Protein AF-A0A258EX14-F1 (afdb_monomer_lite)

Radius of gyration: 26.53 Å; chains: 1; bounding box: 61×54×78 Å

pLDDT: mean 76.23, std 18.43, range [35.84, 97.31]

Secondary structure (DSSP, 8-state):
--HHHHHHHHHHHHHHHHH-THHHHHHHHHHHHHHHHHHHHHHHHHHHHTHHHHHH-TTSEEEE-TT-SEEEEEEE-TT-HHHHHHHHHHHHHHHHHS-EEEEEEE---S-HHHHHHHHHHHHHHHHH-HHHHHHHHHHHH--SS---TT-------GGGGTSPPPTTTTTS---BTTB--TTHHHHHHHHHHHHH------PPPPHHHHHHHHHHHHHHTT----HHHHHHHHHHHHHHT--SHHHHHHHHHHHHHS-TTT----

Structure (mmCIF, N/CA/C/O backbone):
data_AF-A0A258EX14-F1
#
_entry.id   AF-A0A258EX14-F1
#
loop_
_atom_site.group_PDB
_atom_site.i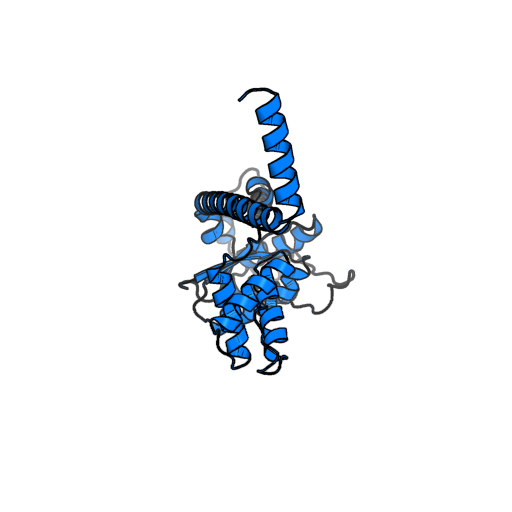d
_atom_site.type_symbol
_atom_site.label_atom_id
_atom_site.label_alt_id
_atom_site.label_comp_id
_atom_site.label_asym_id
_atom_site.label_entity_id
_atom_site.label_seq_id
_atom_site.pdbx_PDB_ins_code
_atom_site.Cartn_x
_atom_site.Cartn_y
_atom_site.Cartn_z
_atom_site.occupancy
_atom_site.B_iso_or_equiv
_atom_site.auth_seq_id
_atom_site.auth_comp_id
_atom_site.auth_asym_id
_atom_site.auth_atom_id
_atom_site.pdbx_PDB_model_num
ATOM 1 N N . MET A 1 1 ? -21.511 32.524 33.935 1.00 72.25 1 MET A N 1
ATOM 2 C CA . MET A 1 1 ? -21.008 31.484 34.844 1.00 72.25 1 MET A CA 1
ATOM 3 C C . MET A 1 1 ? -20.221 32.131 35.952 1.00 72.25 1 MET A C 1
ATOM 5 O O . MET A 1 1 ? -19.218 32.787 35.674 1.00 72.25 1 MET A O 1
ATOM 9 N N . THR A 1 2 ? -20.690 31.967 37.178 1.00 94.56 2 THR A N 1
ATOM 10 C CA . THR A 1 2 ? -19.926 32.293 38.381 1.00 94.56 2 THR A CA 1
ATOM 11 C C . THR A 1 2 ? -18.780 31.283 38.572 1.00 94.56 2 THR A C 1
ATOM 13 O O . THR A 1 2 ? -18.764 30.224 37.930 1.00 94.56 2 THR A O 1
ATOM 16 N N . PRO A 1 3 ? -17.787 31.585 39.427 1.00 91.19 3 PRO A N 1
ATOM 17 C CA . PRO A 1 3 ? -16.729 30.636 39.767 1.00 91.19 3 PRO A CA 1
ATOM 18 C C . PRO A 1 3 ? -17.262 29.315 40.344 1.00 91.19 3 PRO A C 1
ATOM 20 O O . PRO A 1 3 ? -16.745 28.256 39.990 1.00 91.19 3 PRO A O 1
ATOM 23 N N . GLU A 1 4 ? -18.320 29.357 41.164 1.00 91.25 4 GLU A N 1
ATOM 24 C CA . GLU A 1 4 ? -18.938 28.148 41.726 1.00 91.25 4 GLU A CA 1
ATOM 25 C C . GLU A 1 4 ? -19.626 27.297 40.654 1.00 91.25 4 GLU A C 1
ATOM 27 O O . GLU A 1 4 ? -19.428 26.083 40.615 1.00 91.25 4 GLU A O 1
ATOM 32 N N . GLU A 1 5 ? -20.356 27.921 39.725 1.00 91.25 5 GLU A N 1
ATOM 33 C CA . GLU A 1 5 ? -20.974 27.216 38.594 1.00 91.25 5 GLU A CA 1
ATOM 34 C C . GLU A 1 5 ? -19.918 26.549 37.698 1.00 91.25 5 GLU A C 1
ATOM 36 O O . GLU A 1 5 ? -20.127 25.449 37.186 1.00 91.25 5 GLU A O 1
ATOM 41 N N . ARG A 1 6 ? -18.747 27.181 37.529 1.00 92.75 6 ARG A N 1
ATOM 42 C CA . ARG A 1 6 ? -17.622 26.603 36.777 1.00 92.75 6 ARG A CA 1
ATOM 43 C C . ARG A 1 6 ? -17.000 25.403 37.470 1.00 92.75 6 ARG A C 1
ATOM 45 O O . ARG A 1 6 ? -16.705 24.422 36.789 1.00 92.75 6 ARG A O 1
ATOM 52 N N . ALA A 1 7 ? -16.824 25.465 38.785 1.00 93.50 7 ALA A N 1
ATOM 53 C CA . ALA A 1 7 ? -16.299 24.346 39.557 1.00 93.50 7 ALA A CA 1
ATOM 54 C C . ALA A 1 7 ? -17.259 23.144 39.538 1.00 93.50 7 ALA A C 1
ATOM 56 O O . ALA A 1 7 ? -16.819 22.019 39.304 1.00 93.50 7 ALA A O 1
ATOM 57 N N . ALA A 1 8 ? -18.564 23.387 39.704 1.00 93.25 8 ALA A N 1
ATOM 58 C CA . ALA A 1 8 ? -19.587 22.345 39.644 1.00 93.25 8 ALA A CA 1
ATOM 59 C C . ALA A 1 8 ? -19.626 21.659 38.267 1.00 93.25 8 ALA A C 1
ATOM 61 O O . ALA A 1 8 ? -19.594 20.435 38.186 1.00 93.25 8 ALA A O 1
ATOM 62 N N . PHE A 1 9 ? -19.593 22.439 37.182 1.00 94.25 9 PHE A N 1
ATOM 63 C CA . PHE A 1 9 ? -19.561 21.893 35.824 1.00 94.25 9 PHE A CA 1
ATOM 64 C C . PHE A 1 9 ? -18.304 21.049 35.547 1.00 94.25 9 PHE A C 1
ATOM 66 O O . PHE A 1 9 ? -18.400 19.965 34.980 1.00 94.25 9 PHE A O 1
ATOM 73 N N . GLN A 1 10 ? -17.119 21.509 35.966 1.00 93.31 10 GLN A N 1
ATOM 74 C CA . GLN A 1 10 ? -15.875 20.747 35.792 1.00 93.31 10 GLN A CA 1
ATOM 75 C C . GLN A 1 10 ? -15.881 19.426 36.571 1.00 93.31 10 GLN A C 1
ATOM 77 O O . GLN A 1 10 ? -15.375 18.422 36.068 1.00 93.31 10 GLN A O 1
ATOM 82 N N . ALA A 1 11 ? -16.443 19.424 37.784 1.00 93.94 11 ALA A N 1
ATOM 83 C CA . ALA A 1 11 ? -16.585 18.217 38.590 1.00 93.94 11 ALA A CA 1
ATOM 84 C C . ALA A 1 11 ? -17.517 17.198 37.917 1.00 93.94 11 ALA A C 1
ATOM 86 O O . ALA A 1 11 ? -17.153 16.027 37.827 1.00 93.94 11 ALA A O 1
ATOM 87 N N . GLU A 1 12 ? -18.648 17.657 37.376 1.00 95.88 12 GLU A N 1
ATOM 88 C CA . GLU A 1 12 ? -19.615 16.809 36.672 1.00 95.88 12 GLU A CA 1
ATOM 89 C C . GLU A 1 12 ? -19.021 16.198 35.396 1.00 95.88 12 GLU A C 1
ATOM 91 O O . GLU A 1 12 ? -19.088 14.990 35.191 1.00 95.88 12 GLU A O 1
ATOM 96 N N . VAL A 1 13 ? -18.349 17.005 34.566 1.00 94.19 13 VAL A N 1
ATOM 97 C CA . VAL A 1 13 ? -17.678 16.511 33.350 1.00 94.19 13 VAL A CA 1
ATOM 98 C C . VAL A 1 13 ? -16.615 15.469 33.696 1.00 94.19 13 VAL A C 1
ATOM 100 O O . VAL A 1 13 ? -16.505 14.447 33.021 1.00 94.19 13 VAL A O 1
ATOM 103 N N . LYS A 1 14 ? -15.835 15.699 34.759 1.00 92.62 14 LYS A N 1
ATOM 104 C CA . LYS A 1 14 ? -14.833 14.730 35.210 1.00 92.62 14 LYS A CA 1
ATOM 105 C C . LYS A 1 14 ? -15.481 13.424 35.671 1.00 92.62 14 LYS A C 1
ATOM 107 O O . LYS A 1 14 ? -14.961 12.365 35.331 1.00 92.62 14 LYS A O 1
ATOM 112 N N . ALA A 1 15 ? -16.568 13.493 36.439 1.00 94.44 15 ALA A N 1
ATOM 113 C CA . ALA A 1 15 ? -17.303 12.311 36.880 1.00 94.44 15 ALA A CA 1
ATOM 114 C C . ALA A 1 15 ? -17.837 11.523 35.676 1.00 94.44 15 ALA A C 1
ATOM 116 O O . ALA A 1 15 ? -17.539 10.339 35.545 1.00 94.44 15 ALA A O 1
ATOM 117 N N . TYR A 1 16 ? -18.482 12.210 34.732 1.00 94.56 16 TYR A N 1
ATOM 118 C CA . TYR A 1 16 ? -19.011 11.607 33.513 1.00 94.56 16 TYR A CA 1
ATOM 119 C C . TYR A 1 16 ? -17.936 10.888 32.685 1.00 94.56 16 TYR A C 1
ATOM 121 O O . TYR A 1 16 ? -18.139 9.749 32.280 1.00 94.56 16 TYR A O 1
ATOM 129 N N . LEU A 1 17 ? -16.769 11.506 32.464 1.00 90.06 17 LEU A N 1
ATOM 130 C CA . LEU A 1 17 ? -15.679 10.879 31.700 1.00 90.06 17 LEU A CA 1
ATOM 131 C C . LEU A 1 17 ? -15.063 9.662 32.408 1.00 90.06 17 LEU A C 1
ATOM 133 O O . LEU A 1 17 ? -14.563 8.762 31.738 1.00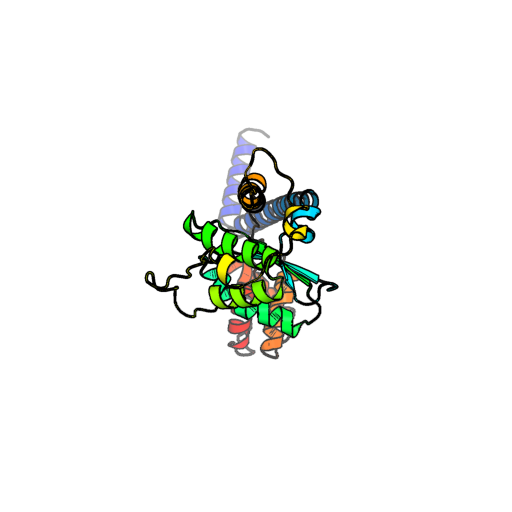 90.06 17 LEU A O 1
ATOM 137 N N . LEU A 1 18 ? -15.066 9.633 33.745 1.00 89.19 18 LEU A N 1
ATOM 138 C CA . LEU A 1 18 ? -14.592 8.478 34.516 1.00 89.19 18 LEU A CA 1
ATOM 139 C C . LEU A 1 18 ? -15.611 7.333 34.528 1.00 89.19 18 LEU A C 1
ATOM 141 O O . LEU A 1 18 ? -15.209 6.173 34.548 1.00 89.19 18 LEU A O 1
ATOM 145 N N . GLU A 1 19 ? -16.904 7.656 34.514 1.00 93.56 19 GLU A N 1
ATOM 146 C CA . GLU A 1 19 ? -17.992 6.679 34.412 1.00 93.56 19 GLU A CA 1
ATOM 147 C C . GLU A 1 19 ? -18.161 6.132 32.985 1.00 93.56 19 GLU A C 1
ATOM 149 O O . GLU A 1 19 ? -18.606 4.999 32.835 1.00 93.56 19 GLU A O 1
ATOM 154 N N . ASN A 1 20 ? -17.766 6.904 31.963 1.00 87.88 20 ASN A N 1
ATOM 155 C CA . ASN A 1 20 ? -17.932 6.579 30.539 1.00 87.88 20 ASN A CA 1
ATOM 156 C C . ASN A 1 20 ? -16.598 6.748 29.768 1.00 87.88 20 ASN A C 1
ATOM 158 O O . ASN A 1 20 ? -16.478 7.630 28.906 1.00 87.88 20 ASN A O 1
ATOM 162 N N . PRO A 1 21 ? -15.549 5.957 30.075 1.00 81.00 21 PRO A N 1
ATOM 163 C CA . PRO A 1 21 ? -14.231 6.086 29.443 1.00 81.00 21 PRO A CA 1
ATOM 164 C C . PRO A 1 21 ? -14.239 5.847 27.921 1.00 81.00 21 PRO A C 1
ATOM 166 O O . PRO A 1 21 ? -13.353 6.332 27.215 1.00 81.00 21 PRO A O 1
ATOM 169 N N . GLU A 1 22 ? -15.240 5.144 27.393 1.00 78.06 22 GLU A N 1
ATOM 170 C CA . GLU A 1 22 ? -15.475 4.929 25.963 1.00 78.06 22 GLU A CA 1
ATOM 171 C C . GLU A 1 22 ? -15.634 6.235 25.175 1.00 78.06 22 GLU A C 1
ATOM 173 O O . GLU A 1 22 ? -15.198 6.303 24.027 1.00 78.06 22 GLU A O 1
ATOM 178 N N . VAL A 1 23 ? -16.144 7.299 25.804 1.00 81.06 23 VAL A N 1
ATOM 179 C CA . VAL A 1 23 ? -16.294 8.620 25.175 1.00 81.06 23 VAL A CA 1
ATOM 180 C C . VAL A 1 23 ? -14.933 9.193 24.774 1.00 81.06 23 VAL A C 1
ATOM 182 O O . VAL A 1 23 ? -14.811 9.841 23.736 1.00 81.06 23 VAL A O 1
ATOM 185 N N . LEU A 1 24 ? -13.883 8.935 25.562 1.00 78.00 24 LEU A N 1
ATOM 186 C CA . LEU A 1 24 ? -12.526 9.375 25.225 1.00 78.00 24 LEU A CA 1
ATOM 187 C C . LEU A 1 24 ? -11.965 8.591 24.039 1.00 78.00 24 LEU A C 1
ATOM 189 O O . LEU A 1 24 ? -11.320 9.180 23.175 1.00 78.00 24 LEU A O 1
ATOM 193 N N . VAL A 1 25 ? -12.235 7.286 23.976 1.00 73.31 25 VAL A N 1
ATOM 194 C CA . VAL A 1 25 ? -11.819 6.433 22.854 1.00 73.31 25 VAL A CA 1
ATOM 195 C C . VAL A 1 25 ? -12.518 6.867 21.565 1.00 73.31 25 VAL A C 1
ATOM 197 O O . VAL A 1 25 ? -11.864 7.009 20.534 1.00 73.31 25 VAL A O 1
ATOM 200 N N . GLU A 1 26 ? -13.821 7.142 21.627 1.00 72.38 26 GLU A N 1
ATOM 201 C CA . GLU A 1 26 ? -14.597 7.651 20.494 1.00 72.38 26 GLU A CA 1
ATOM 202 C C . GLU A 1 26 ? -14.089 9.026 20.039 1.00 72.38 26 GLU A C 1
ATOM 204 O O . GLU A 1 26 ? -13.820 9.229 18.855 1.00 72.38 26 GLU A O 1
ATOM 209 N N . ALA A 1 27 ? -13.871 9.955 20.975 1.00 77.00 27 ALA A N 1
ATOM 210 C CA . ALA A 1 27 ? -13.350 11.284 20.668 1.00 77.00 27 ALA A CA 1
ATOM 211 C C . ALA A 1 27 ? -11.950 11.234 20.032 1.00 77.00 27 ALA A C 1
ATOM 213 O O . ALA A 1 27 ? -11.686 11.967 19.076 1.00 77.00 27 ALA A O 1
ATOM 214 N N . MET A 1 28 ? -11.065 10.359 20.526 1.00 74.62 28 MET A N 1
ATOM 215 C CA . MET A 1 28 ? -9.753 10.113 19.919 1.00 74.62 28 MET A CA 1
ATOM 216 C C . MET A 1 28 ? -9.887 9.527 18.513 1.00 74.62 28 MET A C 1
ATOM 218 O O . MET A 1 28 ? -9.202 9.993 17.608 1.00 74.62 28 MET A O 1
ATOM 222 N N . GLY A 1 29 ? -10.799 8.572 18.309 1.00 74.00 29 GLY A N 1
ATOM 223 C CA . GLY A 1 29 ? -11.089 8.009 16.990 1.00 74.00 29 GLY A CA 1
ATOM 224 C C . GLY A 1 29 ? -11.538 9.076 15.989 1.00 74.00 29 GLY A C 1
ATOM 225 O O . GLY A 1 29 ? -10.984 9.159 14.897 1.00 74.00 29 GLY A O 1
ATOM 226 N N . ILE A 1 30 ? -12.463 9.954 16.388 1.00 77.69 30 ILE A N 1
ATOM 227 C CA . ILE A 1 30 ? -12.942 11.067 15.551 1.00 77.69 30 ILE A CA 1
ATOM 228 C C . ILE A 1 30 ? -11.809 12.047 15.222 1.00 77.69 30 ILE A C 1
ATOM 230 O O . ILE A 1 30 ? -11.708 12.516 14.087 1.00 77.69 30 ILE A O 1
ATOM 234 N N . LEU A 1 31 ? -10.970 12.398 16.203 1.00 77.94 31 LEU A N 1
ATOM 235 C CA . LEU A 1 31 ? -9.832 13.292 15.973 1.00 77.94 31 LEU A CA 1
ATOM 236 C C . LEU A 1 31 ? -8.850 12.675 14.974 1.00 77.94 31 LEU A C 1
ATOM 238 O O . LEU A 1 31 ? -8.461 13.330 14.011 1.00 77.94 31 LEU A O 1
ATOM 242 N N . GLN A 1 32 ? -8.518 11.404 15.171 1.00 76.12 32 GLN A N 1
ATOM 243 C CA . GLN A 1 32 ? -7.570 10.677 14.343 1.00 76.12 32 GLN A CA 1
ATOM 244 C C . GLN A 1 32 ? -8.086 10.496 12.903 1.00 76.12 32 GLN A C 1
ATOM 246 O O . GLN A 1 32 ? -7.334 10.690 11.952 1.00 76.12 32 GLN A O 1
ATOM 251 N N . GLU A 1 33 ? -9.384 10.228 12.711 1.00 79.12 33 GLU A N 1
ATOM 252 C CA . GLU A 1 33 ? -10.018 10.207 11.382 1.00 79.12 33 GLU A CA 1
ATOM 253 C C . GLU A 1 33 ? -9.904 11.559 10.660 1.00 79.12 33 GLU A C 1
ATOM 255 O O . GLU A 1 33 ? -9.600 11.603 9.467 1.00 79.12 33 GLU A O 1
ATOM 260 N N . ARG A 1 34 ? -10.100 12.676 11.374 1.00 82.00 34 ARG A N 1
ATOM 261 C CA . ARG A 1 34 ? -9.943 14.024 10.799 1.00 82.00 34 ARG A CA 1
ATOM 262 C C . ARG A 1 34 ? -8.498 14.323 10.420 1.00 82.00 34 ARG A C 1
ATOM 264 O O . ARG A 1 34 ? -8.261 14.914 9.368 1.00 82.00 34 ARG A O 1
ATOM 271 N N . GLU A 1 35 ? -7.548 13.933 11.265 1.00 82.44 35 GLU A N 1
ATOM 272 C CA . GLU A 1 35 ? -6.118 14.093 10.994 1.00 82.44 35 GLU A CA 1
ATOM 273 C C . GLU A 1 35 ? -5.705 13.305 9.749 1.00 82.44 35 GLU A C 1
ATOM 275 O O . GLU A 1 35 ? -5.069 13.875 8.860 1.00 82.44 35 GLU A O 1
ATOM 280 N N . TYR A 1 36 ? -6.156 12.053 9.621 1.00 80.62 36 TYR A N 1
ATOM 281 C CA . TYR A 1 36 ? -5.900 11.234 8.436 1.00 80.62 36 TYR A CA 1
ATOM 282 C C . TYR A 1 36 ? -6.554 11.782 7.175 1.00 80.62 36 TYR A C 1
ATOM 284 O O . TYR A 1 36 ? -5.907 11.813 6.135 1.00 80.62 36 TYR A O 1
ATOM 292 N N . ALA A 1 37 ? -7.795 12.268 7.247 1.00 81.12 37 ALA A N 1
ATOM 293 C CA . ALA A 1 37 ? -8.441 12.894 6.095 1.00 81.12 37 ALA A CA 1
ATOM 294 C C . ALA A 1 37 ? -7.669 14.137 5.615 1.00 81.12 37 ALA A C 1
ATOM 296 O O . ALA A 1 37 ? -7.505 14.347 4.413 1.00 81.12 37 ALA A O 1
ATOM 297 N N . ALA A 1 38 ? -7.158 14.946 6.549 1.00 82.19 38 ALA A N 1
ATOM 298 C CA . ALA A 1 38 ? -6.340 16.109 6.224 1.00 82.19 38 ALA A CA 1
ATOM 299 C C . ALA A 1 38 ? -4.967 15.723 5.652 1.00 82.19 38 ALA A C 1
ATOM 301 O O . ALA A 1 38 ? -4.436 16.439 4.808 1.00 82.19 38 ALA A O 1
ATOM 302 N N . GLU A 1 39 ? -4.374 14.627 6.118 1.00 80.19 39 GLU A N 1
ATOM 303 C CA . GLU A 1 39 ? -3.112 14.105 5.591 1.00 80.19 39 GLU A CA 1
ATOM 304 C C . GLU A 1 39 ? -3.287 13.512 4.191 1.00 80.19 39 GLU A C 1
ATOM 306 O O . GLU A 1 39 ? -2.564 13.916 3.289 1.00 80.19 39 GLU A O 1
ATOM 311 N N . LEU A 1 40 ? -4.321 12.695 3.969 1.00 81.69 40 LEU A N 1
ATOM 312 C CA . LEU A 1 40 ? -4.667 12.149 2.653 1.00 81.69 40 LEU A CA 1
ATOM 313 C C . LEU A 1 40 ? -4.885 13.259 1.614 1.00 81.69 40 LEU A C 1
ATOM 315 O O . LEU A 1 40 ? -4.469 13.128 0.463 1.00 81.69 40 LEU A O 1
ATOM 319 N N . ALA A 1 41 ? -5.522 14.364 2.013 1.00 82.31 41 ALA A N 1
ATOM 320 C CA . ALA A 1 41 ? -5.697 15.525 1.146 1.00 82.31 41 ALA A CA 1
ATOM 321 C C . ALA A 1 41 ? -4.349 16.148 0.741 1.00 82.31 41 ALA A C 1
ATOM 323 O O . ALA A 1 41 ? -4.150 16.439 -0.438 1.00 82.31 41 ALA A O 1
ATOM 324 N N . ARG A 1 42 ? -3.404 16.287 1.683 1.00 82.00 42 ARG A N 1
ATOM 325 C CA . ARG A 1 42 ? -2.049 16.786 1.391 1.00 82.00 42 ARG A CA 1
ATOM 326 C C . ARG A 1 42 ? -1.282 15.844 0.468 1.00 82.00 42 ARG A C 1
ATOM 328 O O . ARG A 1 42 ? -0.685 16.305 -0.499 1.00 82.00 42 ARG A O 1
ATOM 335 N N . ASP A 1 43 ? -1.329 14.541 0.725 1.00 79.38 43 ASP A N 1
ATOM 336 C CA . ASP A 1 43 ? -0.656 13.545 -0.114 1.00 79.38 43 ASP A CA 1
ATOM 337 C C . ASP A 1 43 ? -1.212 13.566 -1.544 1.00 79.38 43 ASP A C 1
ATOM 339 O O . ASP A 1 43 ? -0.451 13.550 -2.513 1.00 79.38 43 ASP A O 1
ATOM 343 N N . SER A 1 44 ? -2.534 13.693 -1.694 1.00 82.31 44 SER A N 1
ATOM 344 C CA . SER A 1 44 ? -3.195 13.840 -2.996 1.00 82.31 44 SER A CA 1
ATOM 345 C C . SER A 1 44 ? -2.750 15.104 -3.744 1.00 82.31 44 SER A C 1
ATOM 347 O O . SER A 1 44 ? -2.490 15.054 -4.952 1.00 82.31 44 SER A O 1
ATOM 349 N N . GLU A 1 45 ? -2.600 16.232 -3.044 1.00 84.44 45 GLU A N 1
ATOM 350 C CA . GLU A 1 45 ? -2.069 17.473 -3.622 1.00 84.44 45 GLU A CA 1
ATOM 351 C C . GLU A 1 45 ? -0.629 17.294 -4.121 1.00 84.44 45 GLU A C 1
ATOM 353 O O . GLU A 1 45 ? -0.315 17.707 -5.240 1.00 84.44 45 GLU A O 1
ATOM 358 N N . ILE A 1 46 ? 0.229 16.623 -3.343 1.00 80.25 46 ILE A N 1
ATOM 359 C CA . ILE A 1 46 ? 1.623 16.349 -3.722 1.00 80.25 46 ILE A CA 1
ATOM 360 C C . ILE A 1 46 ? 1.681 15.426 -4.945 1.00 80.25 46 ILE A C 1
ATOM 362 O O . ILE A 1 46 ? 2.360 15.743 -5.925 1.00 80.25 46 ILE A O 1
ATOM 366 N N . ILE A 1 47 ? 0.922 14.324 -4.938 1.00 82.69 47 ILE A N 1
ATOM 367 C CA . ILE A 1 47 ? 0.844 13.391 -6.071 1.00 82.69 47 ILE A CA 1
ATOM 368 C C . ILE A 1 47 ? 0.362 14.117 -7.328 1.00 82.69 47 ILE A C 1
ATOM 370 O O . ILE A 1 47 ? 0.911 13.915 -8.410 1.00 82.69 47 ILE A O 1
ATOM 374 N N . THR A 1 48 ? -0.635 14.994 -7.197 1.00 84.88 48 THR A N 1
ATOM 375 C CA . THR A 1 48 ? -1.155 15.781 -8.320 1.00 84.88 48 THR A CA 1
ATOM 376 C C . THR A 1 48 ? -0.091 16.733 -8.862 1.00 84.88 48 THR A C 1
ATOM 378 O O . THR A 1 48 ? 0.155 16.762 -10.073 1.00 84.88 48 THR A O 1
ATOM 381 N N . ALA A 1 49 ? 0.587 17.468 -7.975 1.00 83.56 49 ALA A N 1
ATOM 382 C CA . ALA A 1 49 ? 1.645 18.408 -8.334 1.00 83.56 49 ALA A CA 1
ATOM 383 C C . ALA A 1 49 ? 2.837 17.725 -9.025 1.00 83.56 49 ALA A C 1
ATOM 385 O O . ALA A 1 49 ? 3.480 18.331 -9.881 1.00 83.56 49 ALA A O 1
ATOM 386 N N . GLN A 1 50 ? 3.108 16.463 -8.691 1.00 82.75 50 GLN A N 1
ATOM 387 C CA . GLN A 1 50 ? 4.246 15.693 -9.200 1.00 82.75 50 GLN A CA 1
ATOM 388 C C . GLN A 1 50 ? 3.836 14.565 -10.153 1.00 82.75 50 GLN A C 1
ATOM 390 O O . GLN A 1 50 ? 4.630 13.679 -10.462 1.00 82.75 50 GLN A O 1
ATOM 395 N N . SER A 1 51 ? 2.603 14.609 -10.653 1.00 86.56 51 SER A N 1
ATOM 396 C CA . SER A 1 51 ? 2.004 13.568 -11.491 1.00 86.56 51 SER A CA 1
ATOM 397 C C . SER A 1 51 ? 2.837 13.220 -12.726 1.00 86.56 51 SER A C 1
ATOM 399 O O . SER A 1 51 ? 2.996 12.045 -13.047 1.00 86.56 51 SER A O 1
ATOM 401 N N . SER A 1 52 ? 3.409 14.219 -13.400 1.00 84.62 52 SER A N 1
ATOM 402 C CA . SER A 1 52 ? 4.285 14.010 -14.561 1.00 84.62 52 SER A CA 1
ATOM 403 C C . SER A 1 52 ? 5.500 13.164 -14.203 1.00 84.62 52 SER A C 1
ATOM 405 O O . SER A 1 52 ? 5.801 12.190 -14.891 1.00 84.62 52 SER A O 1
ATOM 407 N N . GLU A 1 53 ? 6.137 13.479 -13.081 1.00 83.25 53 GLU A N 1
ATOM 408 C CA . GLU A 1 53 ? 7.264 12.711 -12.597 1.00 83.25 53 GLU A CA 1
ATOM 409 C C . GLU A 1 53 ? 6.809 11.312 -12.204 1.00 83.25 53 GLU A C 1
ATOM 411 O O . GLU A 1 53 ? 7.355 10.346 -12.711 1.00 83.25 53 GLU A O 1
ATOM 416 N N . ILE A 1 54 ? 5.761 11.167 -11.389 1.00 84.81 54 ILE A N 1
ATOM 417 C CA . ILE A 1 54 ? 5.294 9.875 -10.861 1.00 84.81 54 ILE A CA 1
ATOM 418 C C . ILE A 1 54 ? 4.819 8.927 -11.976 1.00 84.81 54 ILE A C 1
ATOM 420 O O . ILE A 1 54 ? 5.154 7.743 -11.939 1.00 84.81 54 ILE A O 1
ATOM 424 N N . PHE A 1 55 ? 4.083 9.420 -12.974 1.00 88.81 55 PHE A N 1
ATOM 425 C CA . PHE A 1 55 ? 3.372 8.567 -13.936 1.00 88.81 55 PHE A CA 1
ATOM 426 C C . PHE A 1 55 ? 3.968 8.537 -15.351 1.00 88.81 55 PHE A C 1
ATOM 428 O O . PHE A 1 55 ? 3.649 7.614 -16.114 1.00 88.81 55 PHE A O 1
ATOM 435 N N . ALA A 1 56 ? 4.799 9.521 -15.710 1.00 85.69 56 ALA A N 1
ATOM 436 C CA . ALA A 1 56 ? 5.249 9.745 -17.086 1.00 85.69 56 ALA A CA 1
ATOM 437 C C . ALA A 1 56 ? 6.761 9.995 -17.233 1.00 85.69 56 ALA A C 1
ATOM 439 O O . ALA A 1 56 ? 7.207 10.381 -18.315 1.00 85.69 56 ALA A O 1
ATOM 440 N N . SER A 1 57 ? 7.562 9.763 -16.189 1.00 83.44 57 SER A N 1
ATOM 441 C CA . SER A 1 57 ? 9.013 9.931 -16.290 1.00 83.44 57 SER A CA 1
ATOM 442 C C . SER A 1 57 ? 9.614 8.925 -17.291 1.00 83.44 57 SER A C 1
ATOM 444 O O . SER A 1 57 ? 9.381 7.716 -17.188 1.00 83.44 57 SER A O 1
ATOM 446 N N . PRO A 1 58 ? 10.398 9.392 -18.284 1.00 77.38 58 PRO A N 1
ATOM 447 C CA . PRO A 1 58 ? 10.922 8.550 -19.364 1.00 77.38 58 PRO A CA 1
ATOM 448 C C . PRO A 1 58 ? 11.947 7.523 -18.868 1.00 77.38 58 PRO A C 1
ATOM 450 O O . PRO A 1 58 ? 12.243 6.540 -19.553 1.00 77.38 58 PRO A O 1
ATOM 453 N N . ASN A 1 59 ? 12.490 7.743 -17.671 1.00 74.31 59 ASN A N 1
ATOM 454 C CA . ASN A 1 59 ? 13.546 6.944 -17.067 1.00 74.31 59 ASN A CA 1
ATOM 455 C C . ASN A 1 59 ? 13.022 5.758 -16.251 1.00 74.31 59 ASN A C 1
ATOM 457 O O . ASN A 1 59 ? 13.840 5.012 -15.705 1.00 74.31 59 ASN A O 1
ATOM 461 N N . ASP A 1 60 ? 11.708 5.569 -16.167 1.00 85.94 60 ASP A N 1
ATOM 462 C CA . ASP A 1 60 ? 11.114 4.462 -15.428 1.00 85.94 60 ASP A CA 1
ATOM 463 C C . ASP A 1 60 ? 10.650 3.342 -16.330 1.00 85.94 60 ASP A C 1
ATOM 465 O O . ASP A 1 60 ? 10.222 3.541 -17.467 1.00 85.94 60 ASP A O 1
ATOM 469 N N . TRP A 1 61 ? 10.760 2.136 -15.795 1.00 90.50 61 TRP A N 1
ATOM 470 C CA . TRP A 1 61 ? 10.290 0.956 -16.480 1.00 90.50 61 TRP A CA 1
ATOM 471 C C . TRP A 1 61 ? 8.775 0.833 -16.321 1.00 90.50 61 TRP A C 1
ATOM 473 O O . TRP A 1 61 ? 8.242 0.977 -15.217 1.00 90.50 61 TRP A O 1
ATOM 483 N N . VAL A 1 62 ? 8.097 0.543 -17.431 1.00 92.31 62 VAL A N 1
ATOM 484 C CA . VAL A 1 62 ? 6.654 0.304 -17.476 1.00 92.31 62 VAL A CA 1
ATOM 485 C C . VAL A 1 62 ? 6.414 -1.125 -17.953 1.00 92.31 62 VAL A C 1
ATOM 487 O O . VAL A 1 62 ? 6.943 -1.545 -18.979 1.00 92.31 62 VAL A O 1
ATOM 490 N N . GLY A 1 63 ? 5.602 -1.873 -17.212 1.00 90.06 63 GLY A N 1
ATOM 491 C CA . GLY A 1 63 ? 5.198 -3.236 -17.533 1.00 90.06 63 GLY A CA 1
ATOM 492 C C . GLY A 1 63 ? 3.721 -3.494 -17.249 1.00 90.06 63 GLY A C 1
ATOM 493 O O . GLY A 1 63 ? 2.932 -2.570 -17.059 1.00 90.06 63 GLY A O 1
ATOM 494 N N . GLY A 1 64 ? 3.339 -4.774 -17.225 1.00 90.31 64 GLY A N 1
ATOM 495 C CA . GLY A 1 64 ? 1.926 -5.164 -17.189 1.00 90.31 64 GLY A CA 1
ATOM 496 C C . GLY A 1 64 ? 1.245 -4.847 -18.522 1.00 90.31 64 GLY A C 1
ATOM 497 O O . GLY A 1 64 ? 1.808 -5.148 -19.574 1.00 90.31 64 GLY A O 1
ATOM 498 N N . ASN A 1 65 ? 0.062 -4.236 -18.473 1.00 93.38 65 ASN A N 1
ATOM 499 C CA . ASN A 1 65 ? -0.594 -3.623 -19.623 1.00 93.38 65 ASN A CA 1
ATOM 500 C C . ASN A 1 65 ? -0.270 -2.114 -19.652 1.00 93.38 65 ASN A C 1
ATOM 502 O O . ASN A 1 65 ? -0.802 -1.384 -18.820 1.00 93.38 65 ASN A O 1
ATOM 506 N N . PRO A 1 66 ? 0.554 -1.605 -20.589 1.00 92.00 66 PRO A N 1
ATOM 507 C CA . PRO A 1 66 ? 0.863 -0.173 -20.677 1.00 92.00 66 PRO A CA 1
ATOM 508 C C . PRO A 1 66 ? -0.363 0.734 -20.855 1.00 92.00 66 PRO A C 1
ATOM 510 O O . PRO A 1 66 ? -0.294 1.898 -20.474 1.00 92.00 66 PRO A O 1
ATOM 513 N N . GLU A 1 67 ? -1.467 0.188 -21.372 1.00 93.44 67 GLU A N 1
ATOM 514 C CA . GLU A 1 67 ? -2.760 0.859 -21.568 1.00 93.44 67 GLU A CA 1
ATOM 515 C C . GLU A 1 67 ? -3.798 0.435 -20.512 1.00 93.44 67 GLU A C 1
ATOM 517 O O . GLU A 1 67 ? -5.005 0.478 -20.747 1.00 93.44 67 GLU A O 1
ATOM 522 N N . GLY A 1 68 ? -3.324 -0.051 -19.365 1.00 91.94 68 GLY A N 1
ATOM 523 C CA . GLY A 1 68 ? -4.163 -0.504 -18.268 1.00 91.94 68 GLY A CA 1
ATOM 524 C C . GLY A 1 68 ? -5.043 0.594 -17.674 1.00 91.94 68 GLY A C 1
ATOM 525 O O . GLY A 1 68 ? -4.653 1.762 -17.625 1.00 91.94 68 GLY A O 1
ATOM 526 N N . ASP A 1 69 ? -6.221 0.217 -17.180 1.00 93.38 69 ASP A N 1
ATOM 527 C CA . ASP A 1 69 ? -7.172 1.141 -16.543 1.00 93.38 69 ASP A CA 1
ATOM 528 C C . ASP A 1 69 ? -6.761 1.531 -15.116 1.00 93.38 69 ASP A C 1
ATOM 530 O O . ASP A 1 69 ? -7.140 2.595 -14.621 1.00 93.38 69 ASP A O 1
ATOM 534 N N . ILE A 1 70 ? -5.938 0.702 -14.475 1.00 91.62 70 ILE A N 1
ATOM 535 C CA . ILE A 1 70 ? -5.347 0.950 -13.163 1.00 91.62 70 ILE A CA 1
ATOM 536 C C . ILE A 1 70 ? -3.835 1.095 -13.317 1.00 91.62 70 ILE A C 1
ATOM 538 O O . ILE A 1 70 ? -3.157 0.189 -13.798 1.00 91.62 70 ILE A O 1
ATOM 542 N N . THR A 1 71 ? -3.286 2.223 -12.853 1.00 92.06 71 THR A N 1
ATOM 543 C CA . THR A 1 71 ? -1.834 2.430 -12.769 1.00 92.06 71 THR A CA 1
ATOM 544 C C . THR A 1 71 ? -1.328 2.126 -11.361 1.00 92.06 71 THR A C 1
ATOM 546 O O . THR A 1 71 ? -1.648 2.839 -10.412 1.00 92.06 71 THR A O 1
ATOM 549 N N . LEU A 1 72 ? -0.498 1.093 -11.234 1.00 90.25 72 LEU A N 1
ATOM 550 C CA . LEU A 1 72 ? 0.228 0.753 -10.015 1.00 90.25 72 LEU A CA 1
ATOM 551 C C . LEU A 1 72 ? 1.657 1.297 -10.106 1.00 90.25 72 LEU A C 1
ATOM 553 O O . LEU A 1 72 ? 2.398 0.920 -11.010 1.00 90.25 72 LEU A O 1
ATOM 557 N N . VAL A 1 73 ? 2.054 2.151 -9.163 1.00 90.44 73 VAL A N 1
ATOM 558 C CA . VAL A 1 73 ? 3.425 2.677 -9.064 1.00 90.44 73 VAL A CA 1
ATOM 559 C C . VAL A 1 73 ? 4.111 2.065 -7.848 1.00 90.44 73 VAL A C 1
ATOM 561 O O . VAL A 1 73 ? 3.648 2.251 -6.724 1.00 90.44 73 VAL A O 1
ATOM 564 N N . GLU A 1 74 ? 5.215 1.348 -8.054 1.00 88.38 74 GLU A N 1
ATOM 565 C CA . GLU A 1 74 ? 6.021 0.774 -6.972 1.00 88.38 74 GLU A CA 1
ATOM 566 C C . GLU A 1 74 ? 7.352 1.513 -6.833 1.00 88.38 74 GLU A C 1
ATOM 568 O O . GLU A 1 74 ? 8.182 1.495 -7.740 1.00 88.38 74 GLU A O 1
ATOM 573 N N . PHE A 1 75 ? 7.580 2.109 -5.661 1.00 87.12 75 PHE A N 1
ATOM 574 C CA . PHE A 1 75 ? 8.890 2.608 -5.246 1.00 87.12 75 PHE A CA 1
ATOM 575 C C . PHE A 1 75 ? 9.684 1.471 -4.618 1.00 87.12 75 PHE A C 1
ATOM 577 O O . PHE A 1 75 ? 9.254 0.865 -3.635 1.00 87.12 75 PHE A O 1
ATOM 584 N N . MET A 1 76 ? 10.848 1.182 -5.187 1.00 84.69 76 MET A N 1
ATOM 585 C CA . MET A 1 76 ? 11.610 -0.008 -4.839 1.00 84.69 76 MET A CA 1
ATOM 586 C C . MET A 1 76 ? 13.044 0.330 -4.426 1.00 84.69 76 MET A C 1
ATOM 588 O O . MET A 1 76 ? 13.695 1.196 -5.005 1.00 84.69 76 MET A O 1
ATOM 592 N N . ASP A 1 77 ? 13.564 -0.437 -3.468 1.00 83.31 77 ASP A N 1
ATOM 593 C CA . ASP A 1 77 ? 14.986 -0.472 -3.122 1.00 83.31 77 ASP A CA 1
ATOM 594 C C . ASP A 1 77 ? 15.465 -1.935 -3.115 1.00 83.31 77 ASP A C 1
ATOM 596 O O . ASP A 1 77 ? 14.885 -2.783 -2.428 1.00 83.31 77 ASP A O 1
ATOM 600 N N . TYR A 1 78 ? 16.543 -2.249 -3.843 1.00 78.62 78 TYR A N 1
ATOM 601 C CA . TYR A 1 78 ? 17.095 -3.608 -3.938 1.00 78.62 78 TYR A CA 1
ATOM 602 C C . TYR A 1 78 ? 17.590 -4.180 -2.612 1.00 78.62 78 TYR A C 1
ATOM 604 O O . TYR A 1 78 ? 17.777 -5.390 -2.490 1.00 78.62 78 TYR A O 1
ATOM 612 N N . ARG A 1 79 ? 17.824 -3.348 -1.597 1.00 78.62 79 ARG A N 1
ATOM 613 C CA . ARG A 1 79 ? 18.187 -3.780 -0.247 1.00 78.62 79 ARG A CA 1
ATOM 614 C C . ARG A 1 79 ? 16.970 -4.020 0.639 1.00 78.62 79 ARG A C 1
ATOM 616 O O . ARG A 1 79 ? 17.095 -4.778 1.608 1.00 78.62 79 ARG A O 1
ATOM 623 N N . CYS A 1 80 ? 15.803 -3.481 0.292 1.00 79.75 80 CYS A N 1
ATOM 624 C CA . CYS A 1 80 ? 14.598 -3.587 1.103 1.00 79.75 80 CYS A CA 1
ATOM 625 C C . CYS A 1 80 ? 14.069 -5.026 1.131 1.00 79.75 80 CYS A C 1
ATOM 627 O O . CYS A 1 80 ? 13.704 -5.619 0.116 1.00 79.75 80 CYS A O 1
ATOM 629 N N . SER A 1 81 ? 14.013 -5.611 2.330 1.00 75.88 81 SER A N 1
ATOM 630 C CA . SER A 1 81 ? 13.487 -6.965 2.524 1.00 75.88 81 SER A CA 1
ATOM 631 C C . SER A 1 81 ? 11.981 -7.054 2.287 1.00 75.88 81 SER A C 1
ATOM 633 O O . SER A 1 81 ? 11.506 -8.113 1.883 1.00 75.88 81 SER A O 1
ATOM 635 N N . TYR A 1 82 ? 11.238 -5.968 2.511 1.00 79.50 82 TYR A N 1
ATOM 636 C CA . TYR A 1 82 ? 9.807 -5.915 2.230 1.00 79.50 82 TYR A CA 1
ATOM 637 C C . TYR A 1 82 ? 9.518 -5.810 0.734 1.00 79.50 82 TYR A C 1
ATOM 639 O O . TYR A 1 82 ? 8.666 -6.557 0.274 1.00 79.50 82 TYR A O 1
ATOM 647 N N . CYS A 1 83 ? 10.269 -5.003 -0.030 1.00 79.19 83 CYS A N 1
ATOM 648 C CA . CYS A 1 83 ? 10.144 -4.963 -1.495 1.00 79.19 83 CYS A CA 1
ATOM 649 C C . CYS A 1 83 ? 10.343 -6.362 -2.098 1.00 79.19 83 CYS A C 1
ATOM 651 O O . CYS A 1 83 ? 9.511 -6.829 -2.867 1.00 79.19 83 CYS A O 1
ATOM 653 N N . ARG A 1 84 ? 11.372 -7.100 -1.652 1.00 79.50 84 ARG A N 1
ATOM 654 C CA . ARG A 1 84 ? 11.586 -8.493 -2.089 1.00 79.50 84 ARG A CA 1
ATOM 655 C C . ARG A 1 84 ? 10.421 -9.424 -1.754 1.00 79.50 84 ARG A C 1
ATOM 657 O O . ARG A 1 84 ? 10.057 -10.251 -2.574 1.00 79.50 84 ARG A O 1
ATOM 664 N N . LYS A 1 85 ? 9.837 -9.306 -0.557 1.00 76.50 85 LYS A N 1
ATOM 665 C CA . LYS A 1 85 ? 8.673 -10.121 -0.162 1.00 76.50 85 LYS A CA 1
ATOM 666 C C . LYS A 1 85 ? 7.410 -9.754 -0.941 1.00 76.50 85 LYS A C 1
ATOM 668 O O . LYS A 1 85 ? 6.604 -10.631 -1.213 1.00 76.50 85 LYS A O 1
ATOM 673 N N . ALA A 1 86 ? 7.231 -8.473 -1.254 1.00 80.44 86 ALA A N 1
ATOM 674 C CA . ALA A 1 86 ? 6.082 -7.979 -2.001 1.00 80.44 86 ALA A CA 1
ATOM 675 C C . ALA A 1 86 ? 6.159 -8.340 -3.490 1.00 80.44 86 ALA A C 1
ATOM 677 O O . ALA A 1 86 ? 5.114 -8.476 -4.115 1.00 80.44 86 ALA A O 1
ATOM 678 N N . HIS A 1 87 ? 7.366 -8.537 -4.035 1.00 83.75 87 HIS A N 1
ATOM 679 C CA . HIS A 1 87 ? 7.592 -8.822 -5.452 1.00 83.75 87 HIS A CA 1
ATOM 680 C C . HIS A 1 87 ? 6.665 -9.918 -5.994 1.00 83.75 87 HIS A C 1
ATOM 682 O O . HIS A 1 87 ? 5.916 -9.676 -6.938 1.00 83.75 87 HIS A O 1
ATOM 688 N N . ASP A 1 88 ? 6.663 -11.104 -5.382 1.00 82.88 88 ASP A N 1
ATOM 689 C CA . ASP A 1 88 ? 5.879 -12.238 -5.884 1.00 82.88 88 ASP A CA 1
ATOM 690 C C . ASP A 1 88 ? 4.367 -11.964 -5.855 1.00 82.88 88 ASP A C 1
ATOM 692 O O . ASP A 1 88 ? 3.660 -12.317 -6.802 1.00 82.88 88 ASP A O 1
ATOM 696 N N . GLU A 1 89 ? 3.891 -11.281 -4.812 1.00 85.06 89 GLU A N 1
ATOM 697 C CA . GLU A 1 89 ? 2.484 -10.900 -4.633 1.00 85.06 89 GLU A CA 1
ATOM 698 C C . GLU A 1 89 ? 2.051 -9.841 -5.654 1.00 85.06 89 GLU A C 1
ATOM 700 O O . GLU A 1 89 ? 1.015 -9.983 -6.303 1.00 85.06 89 GLU A O 1
ATOM 705 N N . VAL A 1 90 ? 2.869 -8.805 -5.866 1.00 87.25 90 VAL A N 1
ATOM 706 C CA . VAL A 1 90 ? 2.618 -7.762 -6.872 1.00 87.25 90 VAL A CA 1
ATOM 707 C C . VAL A 1 90 ? 2.608 -8.372 -8.271 1.00 87.25 90 VAL A C 1
ATOM 709 O O . VAL A 1 90 ? 1.700 -8.119 -9.061 1.00 87.25 90 VAL A O 1
ATOM 712 N N . GLN A 1 91 ? 3.569 -9.245 -8.579 1.00 86.62 91 GLN A N 1
ATOM 713 C CA . GLN A 1 91 ? 3.600 -9.940 -9.862 1.00 86.62 91 GLN A CA 1
ATOM 714 C C . GLN A 1 91 ? 2.399 -10.882 -10.036 1.00 86.62 91 GLN A C 1
ATOM 716 O O . GLN A 1 91 ? 1.887 -11.023 -11.147 1.00 86.62 91 GLN A O 1
ATOM 721 N N . ALA A 1 92 ? 1.925 -11.527 -8.966 1.00 88.00 92 ALA A N 1
ATOM 722 C CA . ALA A 1 92 ? 0.708 -12.332 -9.002 1.00 88.00 92 ALA A CA 1
ATOM 723 C C . ALA A 1 92 ? -0.538 -11.474 -9.252 1.00 88.00 92 ALA A C 1
ATOM 725 O O . ALA A 1 92 ? -1.360 -11.858 -10.085 1.00 88.00 92 ALA A O 1
ATOM 726 N N . LEU A 1 93 ? -0.647 -10.308 -8.611 1.00 88.62 93 LEU A N 1
ATOM 727 C CA . LEU A 1 93 ? -1.731 -9.349 -8.826 1.00 88.62 93 LEU A CA 1
ATOM 728 C C . LEU A 1 93 ? -1.781 -8.886 -10.286 1.00 88.62 93 LEU A C 1
ATOM 730 O O . LEU A 1 93 ? -2.815 -9.031 -10.932 1.00 88.62 93 LEU A O 1
ATOM 734 N N . ILE A 1 94 ? -0.650 -8.423 -10.828 1.00 89.94 94 ILE A N 1
ATOM 735 C CA . ILE A 1 94 ? -0.551 -7.951 -12.218 1.00 89.94 94 ILE A CA 1
ATOM 736 C C . ILE A 1 94 ? -0.968 -9.051 -13.202 1.00 89.94 94 ILE A C 1
ATOM 738 O O . ILE A 1 94 ? -1.700 -8.784 -14.152 1.00 89.94 94 ILE A O 1
ATOM 742 N N . ARG A 1 95 ? -0.533 -10.299 -12.974 1.00 90.69 95 ARG A N 1
ATOM 743 C CA . ARG A 1 95 ? -0.916 -11.441 -13.822 1.00 90.69 95 ARG A CA 1
ATOM 744 C C . ARG A 1 95 ? -2.391 -11.814 -13.703 1.00 90.69 95 ARG A C 1
ATOM 746 O O . ARG A 1 95 ? -2.972 -12.236 -14.695 1.00 90.69 95 ARG A O 1
ATOM 753 N N . THR A 1 96 ? -2.949 -11.744 -12.498 1.00 92.25 96 THR A N 1
ATOM 754 C CA . THR A 1 96 ? -4.330 -12.170 -12.224 1.00 92.25 96 THR A CA 1
ATOM 755 C C . THR A 1 96 ? -5.333 -11.181 -12.799 1.00 92.25 96 THR A C 1
ATOM 757 O O . THR A 1 96 ? -6.338 -11.601 -13.362 1.00 92.25 96 THR A O 1
ATOM 760 N N . ASP A 1 97 ? -5.050 -9.887 -12.672 1.00 93.62 97 ASP A N 1
ATOM 761 C CA . ASP A 1 97 ? -5.887 -8.826 -13.223 1.00 93.62 97 ASP A CA 1
ATOM 762 C C . ASP A 1 97 ? -5.725 -8.713 -14.749 1.00 93.62 97 ASP A C 1
ATOM 764 O O . ASP A 1 97 ? -6.703 -8.708 -15.494 1.00 93.62 97 ASP A O 1
ATOM 768 N N . GLY A 1 98 ? -4.479 -8.694 -15.234 1.00 92.25 98 GLY A N 1
ATOM 769 C CA . GLY A 1 98 ? -4.162 -8.618 -16.661 1.00 92.25 98 GLY A CA 1
ATOM 770 C C . GLY A 1 98 ? -4.365 -7.238 -17.301 1.00 92.25 98 GLY A C 1
ATOM 771 O O . GLY A 1 98 ? -3.919 -7.051 -18.433 1.00 92.25 98 GLY A O 1
ATOM 772 N N . ASN A 1 99 ? -4.965 -6.270 -16.599 1.00 95.00 99 ASN A N 1
ATOM 773 C CA . ASN A 1 99 ? -5.226 -4.918 -17.092 1.00 95.00 99 ASN A CA 1
ATOM 774 C C . ASN A 1 99 ? -4.523 -3.815 -16.282 1.00 95.00 99 ASN A C 1
ATOM 776 O O . ASN A 1 99 ? -4.796 -2.637 -16.477 1.00 95.00 99 ASN A O 1
ATOM 780 N N . ILE A 1 100 ? -3.582 -4.166 -15.404 1.00 95.19 100 ILE A N 1
ATOM 781 C CA . ILE A 1 100 ? -2.812 -3.191 -14.619 1.00 95.19 100 ILE A CA 1
ATOM 782 C C . ILE A 1 100 ? -1.627 -2.651 -15.426 1.00 95.19 100 ILE A C 1
ATOM 784 O O . ILE A 1 100 ? -0.777 -3.420 -15.887 1.00 95.19 100 ILE A O 1
ATOM 788 N N . ARG A 1 101 ? -1.511 -1.322 -15.497 1.00 95.06 101 ARG A N 1
ATOM 789 C CA . ARG A 1 101 ? -0.302 -0.598 -15.908 1.00 95.06 101 ARG A CA 1
ATOM 790 C C . ARG A 1 101 ? 0.645 -0.486 -14.725 1.00 95.06 101 ARG A C 1
ATOM 792 O O . ARG A 1 101 ? 0.330 0.168 -13.738 1.00 95.06 101 ARG A O 1
ATOM 799 N N . PHE A 1 102 ? 1.817 -1.096 -14.813 1.00 93.75 102 PHE A N 1
ATOM 800 C CA . PHE A 1 102 ? 2.754 -1.151 -13.697 1.00 93.75 102 PHE A CA 1
ATOM 801 C C . PHE A 1 102 ? 3.987 -0.286 -13.966 1.00 93.75 102 PHE A C 1
ATOM 803 O O . PHE A 1 102 ? 4.697 -0.529 -14.936 1.00 93.75 102 PHE A O 1
ATOM 810 N N . ILE A 1 103 ? 4.249 0.710 -13.120 1.00 92.31 103 ILE A N 1
ATOM 811 C CA . ILE A 1 103 ? 5.436 1.571 -13.184 1.00 92.31 103 ILE A CA 1
ATOM 812 C C . ILE A 1 103 ? 6.350 1.232 -12.017 1.00 92.31 103 ILE A C 1
ATOM 814 O O . ILE A 1 103 ? 5.925 1.252 -10.861 1.00 92.31 103 ILE A O 1
ATOM 818 N N . LEU A 1 104 ? 7.622 0.992 -12.312 1.00 89.25 104 LEU A N 1
ATOM 819 C CA . LEU A 1 104 ? 8.627 0.727 -11.297 1.00 89.25 104 LEU A CA 1
ATOM 820 C C . LEU A 1 104 ? 9.566 1.927 -11.137 1.00 89.25 104 LEU A C 1
ATOM 822 O O . LEU A 1 104 ? 10.196 2.374 -12.097 1.00 89.25 104 LEU A O 1
ATOM 826 N N . LYS A 1 105 ? 9.664 2.427 -9.904 1.00 87.56 105 LYS A N 1
ATOM 827 C CA . LYS A 1 105 ? 10.418 3.620 -9.523 1.00 87.56 105 LYS A CA 1
ATOM 828 C C . LYS A 1 105 ? 11.684 3.268 -8.757 1.00 87.56 105 LYS A C 1
ATOM 830 O O . LYS A 1 105 ? 11.640 2.745 -7.645 1.00 87.56 105 LYS A O 1
ATOM 835 N N . GLU A 1 106 ? 12.797 3.660 -9.369 1.00 84.06 106 GLU A N 1
ATOM 836 C CA . GLU A 1 106 ? 14.143 3.743 -8.797 1.00 84.06 106 GLU A CA 1
ATOM 837 C C . GLU A 1 106 ? 14.226 4.454 -7.443 1.00 84.06 106 GLU A C 1
ATOM 839 O O . GLU A 1 106 ? 14.374 5.672 -7.482 1.00 84.06 106 GLU A O 1
ATOM 844 N N . PHE A 1 107 ? 14.167 3.779 -6.282 1.00 84.75 107 PHE A N 1
ATOM 845 C CA . PHE A 1 107 ? 14.127 4.460 -4.975 1.00 84.75 107 PHE A CA 1
ATOM 846 C C . PHE A 1 107 ? 15.164 3.968 -3.938 1.00 84.75 107 PHE A C 1
ATOM 848 O O . PHE A 1 107 ? 14.805 3.415 -2.896 1.00 84.75 107 PHE A O 1
ATOM 855 N N . PRO A 1 108 ? 16.472 4.181 -4.187 1.00 77.88 108 PRO A N 1
ATOM 856 C CA . PRO A 1 108 ? 17.563 3.723 -3.322 1.00 77.88 108 PRO A CA 1
ATOM 857 C C . PRO A 1 108 ? 17.722 4.551 -2.033 1.00 77.88 108 PRO A C 1
ATOM 859 O O . PRO A 1 108 ? 18.607 5.399 -1.930 1.00 77.88 108 PRO A O 1
ATOM 862 N N . ILE A 1 109 ? 16.891 4.287 -1.025 1.00 76.06 109 ILE A N 1
ATOM 863 C CA . ILE A 1 109 ? 16.857 5.032 0.248 1.00 76.06 109 ILE A CA 1
ATOM 864 C C . ILE A 1 109 ? 17.606 4.353 1.404 1.00 76.06 109 ILE A C 1
ATOM 866 O O . ILE A 1 109 ? 17.839 4.973 2.440 1.00 76.06 109 ILE A O 1
ATOM 870 N N . LEU A 1 110 ? 18.013 3.087 1.266 1.00 74.00 110 LEU A N 1
ATOM 871 C CA . LEU A 1 110 ? 18.647 2.307 2.342 1.00 74.00 110 LEU A CA 1
ATOM 872 C C . LEU A 1 110 ? 20.181 2.445 2.383 1.00 74.00 110 LEU A C 1
ATOM 874 O O . LEU A 1 110 ? 20.899 1.533 2.807 1.00 74.00 110 LEU A O 1
ATOM 878 N N . GLY A 1 111 ? 20.673 3.614 1.977 1.00 72.12 111 GLY A N 1
ATOM 879 C CA . GLY A 1 111 ? 22.075 4.015 2.032 1.00 72.12 111 GLY A CA 1
ATOM 880 C C . GLY A 1 111 ? 22.822 3.902 0.696 1.00 72.12 111 GLY A C 1
ATOM 881 O O . GLY A 1 111 ? 22.268 3.443 -0.302 1.00 72.12 111 GLY A O 1
ATOM 882 N N . PRO A 1 112 ? 24.113 4.286 0.667 1.00 70.19 112 PRO A N 1
ATOM 883 C CA . PRO A 1 112 ? 24.891 4.401 -0.573 1.00 70.19 112 PRO A CA 1
ATOM 884 C C . PRO A 1 112 ? 24.984 3.105 -1.388 1.00 70.19 112 PRO A C 1
ATOM 886 O O . PRO A 1 112 ? 25.074 3.133 -2.610 1.00 70.19 112 PRO A O 1
ATOM 889 N N . GLU A 1 113 ? 24.924 1.949 -0.727 1.00 73.06 113 GLU A N 1
ATOM 890 C CA . GLU A 1 113 ? 24.967 0.645 -1.396 1.00 73.06 113 GLU A CA 1
ATOM 891 C C . GLU A 1 113 ? 23.691 0.325 -2.195 1.00 73.06 113 GLU A C 1
ATOM 893 O O . GLU A 1 113 ? 23.726 -0.554 -3.054 1.00 73.06 113 GLU A O 1
ATOM 898 N N . SER A 1 114 ? 22.574 1.018 -1.944 1.00 72.00 114 SER A N 1
ATOM 899 C CA . SER A 1 114 ? 21.360 0.907 -2.764 1.00 72.00 114 SER A CA 1
ATOM 900 C C . SER A 1 114 ? 21.495 1.640 -4.104 1.00 72.00 114 SER A C 1
ATOM 902 O O . SER A 1 114 ? 20.800 1.299 -5.064 1.00 72.00 114 SER A O 1
ATOM 904 N N . LEU A 1 115 ? 22.412 2.612 -4.208 1.00 72.06 115 LEU A N 1
ATOM 905 C CA . LEU A 1 115 ? 22.595 3.431 -5.412 1.00 72.06 115 LEU A CA 1
ATOM 906 C C . LEU A 1 115 ? 23.141 2.612 -6.578 1.00 72.06 115 LEU A C 1
ATOM 908 O O . LEU A 1 115 ? 22.576 2.644 -7.664 1.00 72.06 115 LEU A O 1
ATOM 912 N N . VAL A 1 116 ? 24.205 1.841 -6.347 1.00 73.69 116 VAL A N 1
ATOM 913 C CA . VAL A 1 116 ? 24.899 1.070 -7.392 1.00 73.69 116 VAL A CA 1
ATOM 914 C C . VAL A 1 116 ? 23.969 0.114 -8.159 1.00 73.69 116 VAL A C 1
ATOM 916 O O . VAL A 1 116 ? 23.973 0.164 -9.390 1.00 73.69 116 VAL A O 1
ATOM 919 N N . PRO A 1 117 ? 23.155 -0.748 -7.514 1.00 74.31 117 PRO A N 1
ATOM 920 C CA . PRO A 1 117 ? 22.251 -1.631 -8.249 1.00 74.31 117 PRO A CA 1
ATOM 921 C C . PRO A 1 117 ? 21.143 -0.860 -8.984 1.00 74.31 117 PRO A C 1
ATOM 923 O O . PRO A 1 117 ? 20.799 -1.245 -10.098 1.00 74.31 117 PRO A O 1
ATOM 926 N N . SER A 1 118 ? 20.658 0.254 -8.427 1.00 79.81 118 SER A N 1
ATOM 927 C CA . SER A 1 118 ? 19.660 1.125 -9.074 1.00 79.81 118 SER A CA 1
ATOM 928 C C . SER A 1 118 ? 20.222 1.817 -10.315 1.00 79.81 118 SER A C 1
ATOM 930 O O . SER A 1 118 ? 19.618 1.785 -11.384 1.00 79.81 118 SER A O 1
ATOM 932 N N . GLN A 1 119 ? 21.436 2.364 -10.213 1.00 75.12 119 GLN A N 1
ATOM 933 C CA . GLN A 1 119 ? 22.184 2.926 -11.341 1.00 75.12 119 GLN A CA 1
ATOM 934 C C . GLN A 1 119 ? 22.424 1.880 -12.423 1.00 75.12 119 GLN A C 1
ATOM 936 O O . GLN A 1 119 ? 22.239 2.157 -13.606 1.00 75.12 119 GLN A O 1
ATOM 941 N N . PHE A 1 120 ? 22.817 0.668 -12.027 1.00 76.69 120 PHE A N 1
ATOM 942 C CA . PHE A 1 120 ? 23.069 -0.409 -12.970 1.00 76.69 120 PHE A CA 1
ATOM 943 C C . PHE A 1 120 ? 21.795 -0.840 -13.701 1.00 76.69 120 PHE A C 1
ATOM 945 O O . PHE A 1 120 ? 21.825 -0.999 -14.919 1.00 76.69 120 PHE A O 1
ATOM 952 N N . ALA A 1 121 ? 20.674 -0.970 -12.989 1.00 80.31 121 ALA A N 1
ATOM 953 C CA . ALA A 1 121 ? 19.388 -1.293 -13.588 1.00 80.31 121 ALA A CA 1
ATOM 954 C C . ALA A 1 121 ? 18.951 -0.214 -14.591 1.00 80.31 121 ALA A C 1
ATOM 956 O O . ALA A 1 121 ? 18.710 -0.528 -15.758 1.00 80.31 121 ALA A O 1
ATOM 957 N N . ILE A 1 122 ? 18.970 1.063 -14.193 1.00 79.38 122 ILE A N 1
ATOM 958 C CA . ILE A 1 122 ? 18.659 2.195 -15.081 1.00 79.38 122 ILE A CA 1
ATOM 959 C C . ILE A 1 122 ? 19.574 2.196 -16.315 1.00 79.38 122 ILE A C 1
ATOM 961 O O . ILE A 1 122 ? 19.087 2.297 -17.441 1.00 79.38 122 ILE A O 1
ATOM 965 N N . ALA A 1 123 ? 20.884 2.011 -16.135 1.00 76.25 123 ALA A N 1
ATOM 966 C CA . ALA A 1 123 ? 21.835 1.961 -17.243 1.00 76.25 123 ALA A CA 1
ATOM 967 C C . ALA A 1 123 ? 21.547 0.796 -18.200 1.00 76.25 123 ALA A C 1
ATOM 969 O O . ALA A 1 123 ? 21.590 0.974 -19.416 1.00 76.25 123 ALA A O 1
ATOM 970 N N . VAL A 1 124 ? 21.215 -0.391 -17.683 1.00 78.50 124 VAL A N 1
ATOM 971 C CA . VAL A 1 124 ? 20.845 -1.541 -18.520 1.00 78.50 124 VAL A CA 1
ATOM 972 C C . VAL A 1 124 ? 19.588 -1.250 -19.330 1.00 78.50 124 VAL A C 1
ATOM 974 O O . VAL A 1 124 ? 19.572 -1.546 -20.523 1.00 78.50 124 VAL A O 1
ATOM 977 N N . ARG A 1 125 ? 18.583 -0.603 -18.733 1.00 82.75 125 ARG A N 1
ATOM 978 C CA . ARG A 1 125 ? 17.384 -0.168 -19.457 1.00 82.75 125 ARG A CA 1
ATOM 979 C C . ARG A 1 125 ? 17.724 0.781 -20.600 1.00 82.75 125 ARG A C 1
ATOM 981 O O . ARG A 1 125 ? 17.309 0.547 -21.729 1.00 82.75 125 ARG A O 1
ATOM 988 N N . MET A 1 126 ? 18.508 1.823 -20.324 1.00 75.31 126 MET A N 1
ATOM 989 C CA . MET A 1 126 ? 18.885 2.824 -21.330 1.00 75.31 126 MET A CA 1
ATOM 990 C C . MET A 1 126 ? 19.684 2.214 -22.489 1.00 75.31 126 MET A C 1
ATOM 992 O O . MET A 1 126 ? 19.539 2.629 -23.633 1.00 75.31 126 MET A O 1
ATOM 996 N N . LEU A 1 127 ? 20.540 1.235 -22.194 1.00 74.38 127 LEU A N 1
ATOM 997 C CA . LEU A 1 127 ? 21.497 0.679 -23.151 1.00 74.38 127 LEU A CA 1
ATOM 998 C C . LEU A 1 127 ? 21.001 -0.552 -23.915 1.00 74.38 127 LEU A C 1
ATOM 1000 O O . LEU A 1 127 ? 21.544 -0.845 -24.985 1.00 74.38 127 LEU A O 1
ATOM 1004 N N . TYR A 1 128 ? 20.062 -1.303 -23.336 1.00 79.06 128 TYR A N 1
ATOM 1005 C CA . TYR A 1 128 ? 19.622 -2.612 -23.828 1.00 79.06 128 TYR A CA 1
ATOM 1006 C C . TYR A 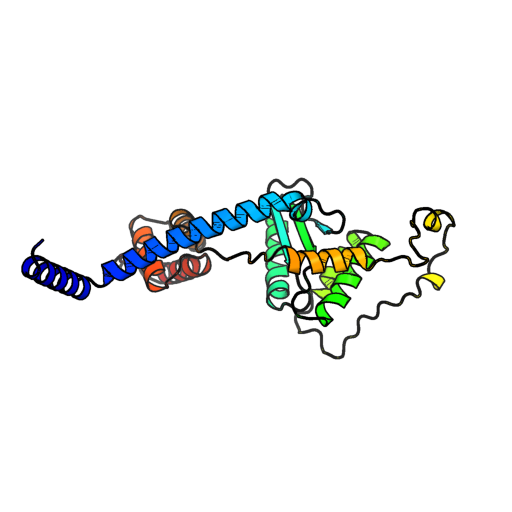1 128 ? 18.093 -2.793 -23.818 1.00 79.06 128 TYR A C 1
ATOM 1008 O O . TYR A 1 128 ? 17.609 -3.834 -24.256 1.00 79.06 128 TYR A O 1
ATOM 1016 N N . GLY A 1 129 ? 17.332 -1.793 -23.364 1.00 84.38 129 GLY A N 1
ATOM 1017 C CA . GLY A 1 129 ? 15.871 -1.781 -23.388 1.00 84.38 129 GLY A CA 1
ATOM 1018 C C . GLY A 1 129 ? 15.192 -2.431 -22.178 1.00 84.38 129 GLY A C 1
ATOM 1019 O O . GLY A 1 129 ? 15.828 -2.963 -21.262 1.00 84.38 129 GLY A O 1
ATOM 1020 N N . ASP A 1 130 ? 13.860 -2.382 -22.190 1.00 86.94 130 ASP A N 1
ATOM 1021 C CA . ASP A 1 130 ? 12.995 -2.786 -21.074 1.00 86.94 130 ASP A CA 1
ATOM 1022 C C . ASP A 1 130 ? 13.039 -4.291 -20.764 1.00 86.94 130 ASP A C 1
ATOM 1024 O O . ASP A 1 130 ? 12.908 -4.685 -19.602 1.00 86.94 130 ASP A O 1
ATOM 1028 N N . ASP A 1 131 ? 13.281 -5.142 -21.764 1.00 87.38 131 ASP A N 1
ATOM 1029 C CA . ASP A 1 131 ? 13.404 -6.592 -21.563 1.00 87.38 131 ASP A CA 1
ATOM 1030 C C . ASP A 1 131 ? 14.667 -6.952 -20.772 1.00 87.38 131 ASP A C 1
ATOM 1032 O O . ASP A 1 131 ? 14.630 -7.777 -19.853 1.00 87.38 131 ASP A O 1
ATOM 1036 N N . ALA A 1 132 ? 15.788 -6.296 -21.089 1.00 82.50 132 ALA A N 1
ATOM 1037 C CA . ALA A 1 132 ? 17.047 -6.478 -20.375 1.00 82.50 132 ALA A CA 1
ATOM 1038 C C . ALA A 1 132 ? 16.944 -5.961 -18.934 1.00 82.50 132 ALA A C 1
ATOM 1040 O O . ALA A 1 132 ? 17.428 -6.614 -18.005 1.00 82.50 132 ALA A O 1
ATOM 1041 N N . TYR A 1 133 ? 16.260 -4.828 -18.743 1.00 86.19 133 TYR A N 1
ATOM 1042 C CA . TYR A 1 133 ? 15.941 -4.303 -17.419 1.00 86.19 133 TYR A CA 1
ATOM 1043 C C . TYR A 1 133 ? 15.132 -5.306 -16.597 1.00 86.19 133 TYR A C 1
ATOM 1045 O O . TYR A 1 133 ? 15.535 -5.651 -15.488 1.00 86.19 133 TYR A O 1
ATOM 1053 N N . LYS A 1 134 ? 14.032 -5.833 -17.151 1.00 86.25 134 LYS A N 1
ATOM 1054 C CA . LYS A 1 134 ? 13.168 -6.802 -16.468 1.00 86.25 134 LYS A CA 1
ATOM 1055 C C . LYS A 1 134 ? 13.945 -8.051 -16.051 1.00 86.25 134 LYS A C 1
ATOM 1057 O O . LYS A 1 134 ? 13.829 -8.487 -14.909 1.00 86.25 134 LYS A O 1
ATOM 1062 N N . ALA A 1 135 ? 14.763 -8.603 -16.947 1.00 83.19 135 ALA A N 1
ATOM 1063 C CA . ALA A 1 135 ? 15.583 -9.775 -16.651 1.00 83.19 135 ALA A CA 1
ATOM 1064 C C . ALA A 1 135 ? 16.585 -9.511 -15.512 1.00 83.19 135 ALA A C 1
ATOM 1066 O O . ALA A 1 135 ? 16.706 -10.323 -14.591 1.00 83.19 135 ALA A O 1
ATOM 1067 N N . LEU A 1 136 ? 17.270 -8.362 -15.543 1.00 83.19 136 LEU A N 1
ATOM 1068 C CA . LEU A 1 136 ? 18.187 -7.955 -14.479 1.00 83.19 136 LEU A CA 1
ATOM 1069 C C . LEU A 1 136 ? 17.448 -7.736 -13.153 1.00 83.19 136 LEU A C 1
ATOM 1071 O O . LEU A 1 136 ? 17.896 -8.226 -12.119 1.00 83.19 136 LEU A O 1
ATOM 1075 N N . LYS A 1 137 ? 16.307 -7.046 -13.181 1.00 82.19 137 LYS A N 1
ATOM 1076 C CA . LYS A 1 137 ? 15.465 -6.779 -12.014 1.00 82.19 137 LYS A CA 1
ATOM 1077 C C . LYS A 1 137 ? 15.029 -8.076 -11.339 1.00 82.19 137 LYS A C 1
ATOM 1079 O O . LYS A 1 137 ? 15.260 -8.241 -10.145 1.00 82.19 137 LYS A O 1
ATOM 1084 N N . THR A 1 138 ? 14.510 -9.040 -12.099 1.00 80.94 138 THR A N 1
ATOM 1085 C CA . THR A 1 138 ? 14.170 -10.372 -11.575 1.00 80.94 138 THR A CA 1
ATOM 1086 C C . THR A 1 138 ? 15.381 -11.068 -10.951 1.00 80.94 138 THR A C 1
ATOM 1088 O O . THR A 1 138 ? 15.246 -11.688 -9.901 1.00 80.94 138 THR A O 1
ATOM 1091 N N . ALA A 1 139 ? 16.576 -10.946 -11.538 1.00 77.94 139 ALA A N 1
ATOM 1092 C CA . ALA A 1 139 ? 17.791 -11.526 -10.960 1.00 77.94 139 ALA A CA 1
ATOM 1093 C C . ALA A 1 139 ? 18.239 -10.828 -9.659 1.00 77.94 139 ALA A C 1
ATOM 1095 O O . ALA A 1 139 ? 18.795 -11.477 -8.773 1.00 77.94 139 ALA A O 1
ATOM 1096 N N . LEU A 1 140 ? 18.005 -9.518 -9.537 1.00 75.88 140 LEU A N 1
ATOM 1097 C CA . LEU A 1 140 ? 18.305 -8.737 -8.335 1.00 75.88 140 LEU A CA 1
ATOM 1098 C C . LEU A 1 140 ? 17.286 -8.979 -7.208 1.00 75.88 140 LEU A C 1
ATOM 1100 O O . LEU A 1 140 ? 17.670 -8.991 -6.038 1.00 75.88 140 LEU A O 1
ATOM 1104 N N . ASP A 1 141 ? 16.017 -9.203 -7.554 1.00 71.25 141 ASP A N 1
ATOM 1105 C CA . ASP A 1 141 ? 14.923 -9.430 -6.602 1.00 71.25 141 ASP A CA 1
ATOM 1106 C C . ASP A 1 141 ? 14.791 -10.891 -6.155 1.00 71.25 141 ASP A C 1
ATOM 1108 O O . ASP A 1 141 ? 14.534 -11.156 -4.981 1.00 71.25 141 ASP A O 1
ATOM 1112 N N . GLY A 1 142 ? 14.985 -11.837 -7.080 1.00 55.72 142 GLY A N 1
ATOM 1113 C CA . GLY A 1 142 ? 14.618 -13.255 -6.970 1.00 55.72 142 GLY A CA 1
ATOM 1114 C C . GLY A 1 142 ? 15.526 -14.132 -6.101 1.00 55.72 142 GLY A C 1
ATOM 1115 O O . GLY A 1 142 ? 15.545 -15.354 -6.251 1.00 55.72 142 GLY A O 1
ATOM 1116 N N . GLY A 1 143 ? 16.295 -13.547 -5.184 1.00 52.50 143 GLY A N 1
ATOM 1117 C CA . GLY A 1 143 ? 17.076 -14.297 -4.205 1.00 52.50 143 GLY A CA 1
ATOM 1118 C C . GLY A 1 143 ? 16.263 -14.580 -2.941 1.00 52.50 143 GLY A C 1
ATOM 1119 O O . GLY A 1 143 ? 16.095 -13.694 -2.107 1.00 52.50 143 GLY A O 1
ATOM 1120 N N . LEU A 1 144 ? 15.835 -15.832 -2.737 1.00 37.69 144 LEU A N 1
ATOM 1121 C CA . LEU A 1 144 ? 15.183 -16.298 -1.493 1.00 37.69 144 LEU A CA 1
ATOM 1122 C C . LEU A 1 144 ? 16.076 -16.150 -0.239 1.00 37.69 144 LEU A C 1
ATOM 1124 O O . LEU A 1 144 ? 15.610 -16.260 0.893 1.00 37.69 144 LEU A O 1
ATOM 1128 N N . ALA A 1 145 ? 17.366 -15.878 -0.436 1.00 42.78 145 ALA A N 1
ATOM 1129 C CA . ALA A 1 145 ? 18.321 -15.517 0.595 1.00 42.78 145 ALA A CA 1
ATOM 1130 C C . ALA A 1 145 ? 18.804 -14.079 0.373 1.00 42.78 145 ALA A C 1
ATOM 1132 O O . ALA A 1 145 ? 18.945 -13.632 -0.768 1.00 42.78 145 ALA A O 1
ATOM 1133 N N . ARG A 1 146 ? 19.135 -13.377 1.471 1.00 45.81 146 ARG A N 1
ATOM 1134 C CA . ARG A 1 146 ? 19.991 -12.182 1.417 1.00 45.81 146 ARG A CA 1
ATOM 1135 C C . ARG A 1 146 ? 21.134 -12.508 0.463 1.00 45.81 146 ARG A C 1
ATOM 1137 O O . ARG A 1 146 ? 21.804 -13.521 0.661 1.00 45.81 146 ARG A O 1
ATOM 1144 N N . ARG A 1 147 ? 21.330 -11.676 -0.559 1.00 53.66 147 ARG A N 1
ATOM 1145 C CA . ARG A 1 147 ? 22.515 -11.751 -1.403 1.00 53.66 147 ARG A CA 1
ATOM 1146 C C . ARG A 1 147 ? 23.716 -11.851 -0.472 1.00 53.66 147 ARG A C 1
ATOM 1148 O O . ARG A 1 147 ? 23.926 -10.945 0.333 1.00 53.66 147 ARG A O 1
ATOM 1155 N N . ALA A 1 148 ? 24.391 -12.994 -0.491 1.00 49.94 148 ALA A N 1
ATOM 1156 C CA . ALA A 1 148 ? 25.484 -13.216 0.433 1.00 49.94 148 ALA A CA 1
ATOM 1157 C C . ALA A 1 148 ? 26.532 -12.122 0.188 1.00 49.94 148 ALA A C 1
ATOM 1159 O O . ALA A 1 148 ? 26.724 -11.706 -0.959 1.00 49.94 148 ALA A O 1
ATOM 1160 N N . ASP A 1 149 ? 27.174 -11.627 1.250 1.00 46.25 149 ASP A N 1
ATOM 1161 C CA . ASP A 1 149 ? 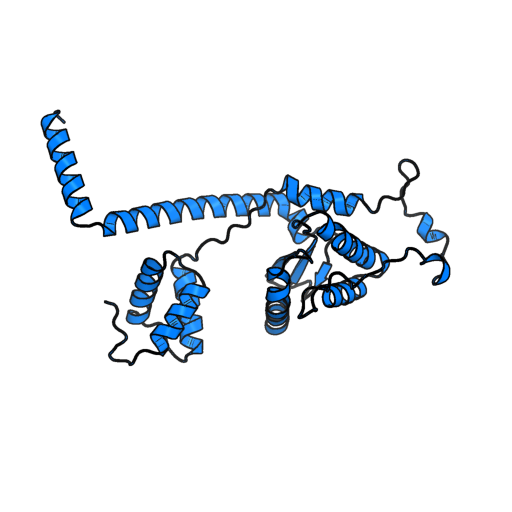28.099 -10.485 1.168 1.00 46.25 149 ASP A CA 1
ATOM 1162 C C . ASP A 1 149 ? 29.282 -10.756 0.196 1.00 46.25 149 ASP A C 1
ATOM 1164 O O . ASP A 1 149 ? 30.021 -9.851 -0.175 1.00 46.25 149 ASP A O 1
ATOM 1168 N N . ASN A 1 150 ? 29.436 -12.006 -0.263 1.00 47.91 150 ASN A N 1
ATOM 1169 C CA . ASN A 1 150 ? 30.421 -12.486 -1.231 1.00 47.91 150 ASN A CA 1
ATOM 1170 C C . ASN A 1 150 ? 29.908 -12.649 -2.683 1.00 47.91 150 ASN A C 1
ATOM 1172 O O . ASN A 1 150 ? 30.653 -13.150 -3.525 1.00 47.91 150 ASN A O 1
ATOM 1176 N N . VAL A 1 151 ? 28.666 -12.276 -3.011 1.00 45.31 151 VAL A N 1
ATOM 1177 C CA . VAL A 1 151 ? 28.139 -12.349 -4.388 1.00 45.31 151 VAL A CA 1
ATOM 1178 C C . VAL A 1 151 ? 28.304 -10.998 -5.083 1.00 45.31 151 VAL A C 1
ATOM 1180 O O . VAL A 1 151 ? 27.489 -10.089 -4.913 1.00 45.31 151 VAL A O 1
ATOM 1183 N N . LEU A 1 152 ? 29.323 -10.879 -5.935 1.00 49.72 152 LEU A N 1
ATOM 1184 C CA . LEU A 1 152 ? 29.607 -9.678 -6.724 1.00 49.72 152 LEU A CA 1
ATOM 1185 C C . LEU A 1 152 ? 28.830 -9.697 -8.053 1.00 49.72 152 LEU A C 1
ATOM 1187 O O . LEU A 1 152 ? 29.001 -10.602 -8.862 1.00 49.72 152 LEU A O 1
ATOM 1191 N N . ILE A 1 153 ? 27.986 -8.690 -8.300 1.00 51.81 153 ILE A N 1
ATOM 1192 C CA . ILE A 1 153 ? 27.508 -8.378 -9.654 1.00 51.81 153 ILE A CA 1
ATOM 1193 C C . ILE A 1 153 ? 28.522 -7.378 -10.152 1.00 51.81 153 ILE A C 1
ATOM 1195 O O . ILE A 1 153 ? 28.658 -6.289 -9.599 1.00 51.81 153 ILE A O 1
ATOM 1199 N N . TYR A 1 154 ? 29.282 -7.807 -11.143 1.00 42.25 154 TYR A N 1
ATOM 1200 C CA . TYR A 1 154 ? 30.310 -6.996 -11.746 1.00 42.25 154 TYR A CA 1
ATOM 1201 C C . TYR A 1 154 ? 29.786 -6.490 -13.085 1.00 42.25 154 TYR A C 1
ATOM 1203 O O . TYR A 1 154 ? 29.728 -7.228 -14.067 1.00 42.25 154 TYR A O 1
ATOM 1211 N N . ALA A 1 155 ? 29.365 -5.229 -13.102 1.00 40.16 155 ALA A N 1
ATOM 1212 C CA . ALA A 1 155 ? 29.117 -4.490 -14.327 1.00 40.16 155 ALA A CA 1
ATOM 1213 C C . ALA A 1 155 ? 30.471 -3.989 -14.842 1.00 40.16 155 ALA A C 1
ATOM 1215 O O . ALA A 1 155 ? 31.064 -3.081 -14.264 1.00 40.16 155 ALA A O 1
ATOM 1216 N N . THR A 1 156 ? 31.002 -4.613 -15.892 1.00 43.00 156 THR A N 1
ATOM 1217 C CA . THR A 1 156 ? 32.232 -4.144 -16.536 1.00 43.00 156 THR A CA 1
ATOM 1218 C C . THR A 1 156 ? 31.902 -3.288 -17.749 1.00 43.00 156 THR A C 1
ATOM 1220 O O . THR A 1 156 ? 31.083 -3.658 -18.586 1.00 43.00 156 THR A O 1
ATOM 1223 N N . SER A 1 157 ? 32.573 -2.143 -17.859 1.00 36.53 157 SER A N 1
ATOM 1224 C CA . SER A 1 157 ? 32.500 -1.208 -18.986 1.00 36.53 157 SER A CA 1
ATOM 1225 C C . SER A 1 157 ? 33.139 -1.737 -20.277 1.00 36.53 157 SER A C 1
ATOM 1227 O O . SER A 1 157 ? 33.185 -1.021 -21.277 1.00 36.53 157 SER A O 1
ATOM 1229 N N . ASN A 1 158 ? 33.595 -2.995 -20.322 1.00 36.88 158 ASN A N 1
ATOM 1230 C CA . ASN A 1 158 ? 34.196 -3.607 -21.511 1.00 36.88 158 ASN A CA 1
ATOM 1231 C C . ASN A 1 158 ? 33.176 -3.977 -22.611 1.00 36.88 158 ASN A C 1
ATOM 1233 O O . ASN A 1 158 ? 33.290 -5.010 -23.269 1.00 36.88 158 ASN A O 1
ATOM 1237 N N . ARG A 1 159 ? 32.221 -3.081 -22.899 1.00 40.12 159 ARG A N 1
ATOM 1238 C CA . ARG A 1 159 ? 31.395 -3.122 -24.119 1.00 40.12 159 ARG A CA 1
ATOM 1239 C C . ARG A 1 159 ? 32.253 -2.983 -25.390 1.00 40.12 159 ARG A C 1
ATOM 1241 O O . ARG A 1 159 ? 31.900 -3.527 -26.433 1.00 40.12 159 ARG A O 1
ATOM 1248 N N . ARG A 1 160 ? 33.429 -2.349 -25.269 1.00 38.34 160 ARG A N 1
ATOM 1249 C CA . ARG A 1 160 ? 34.396 -2.058 -26.347 1.00 38.34 160 ARG A CA 1
ATOM 1250 C C . ARG A 1 160 ? 34.927 -3.284 -27.106 1.00 38.34 160 ARG A C 1
ATOM 1252 O O . ARG A 1 160 ? 35.414 -3.135 -28.221 1.00 38.34 160 ARG A O 1
ATOM 1259 N N . HIS A 1 161 ? 34.852 -4.484 -26.527 1.00 36.41 161 HIS A N 1
ATOM 1260 C CA . HIS A 1 161 ? 35.345 -5.715 -27.163 1.00 36.41 161 HIS A CA 1
ATOM 1261 C C . HIS A 1 161 ? 34.243 -6.655 -27.667 1.00 36.41 161 HIS A C 1
ATOM 1263 O O . HIS A 1 161 ? 34.564 -7.687 -28.251 1.00 36.41 161 HIS A O 1
ATOM 1269 N N . LEU A 1 162 ? 32.965 -6.319 -27.460 1.00 37.75 162 LEU A N 1
ATOM 1270 C CA . LEU A 1 162 ? 31.844 -7.218 -27.760 1.00 37.75 162 LEU A CA 1
ATOM 1271 C C . LEU A 1 162 ? 30.839 -6.662 -28.779 1.00 37.75 162 LEU A C 1
ATOM 1273 O O . LEU A 1 162 ? 30.046 -7.440 -29.301 1.00 37.75 162 LEU A O 1
ATOM 1277 N N . MET A 1 163 ? 30.873 -5.366 -29.116 1.00 37.06 163 MET A N 1
ATOM 1278 C CA . MET A 1 163 ? 30.028 -4.791 -30.173 1.00 37.06 163 MET A CA 1
ATOM 1279 C C . MET A 1 163 ? 30.805 -3.777 -31.034 1.00 37.06 163 MET A C 1
ATOM 1281 O O . MET A 1 163 ? 31.510 -2.941 -30.473 1.00 37.06 163 MET A O 1
ATOM 1285 N N . PRO A 1 164 ? 30.693 -3.816 -32.377 1.00 36.91 164 PRO A N 1
ATOM 1286 C CA . PRO A 1 164 ? 31.251 -2.778 -33.238 1.00 36.91 164 PRO A CA 1
ATOM 1287 C C . PRO A 1 164 ? 30.401 -1.500 -33.167 1.00 36.91 164 PRO A C 1
ATOM 1289 O O . PRO A 1 164 ? 29.201 -1.538 -33.434 1.00 36.91 164 PRO A O 1
ATOM 1292 N N . GLU A 1 165 ? 31.023 -0.372 -32.819 1.00 43.91 165 GLU A N 1
ATOM 1293 C CA . GLU A 1 165 ? 30.374 0.948 -32.781 1.00 43.91 165 GLU A CA 1
ATOM 1294 C C . GLU A 1 165 ? 30.091 1.480 -34.195 1.00 43.91 165 GLU A C 1
ATOM 1296 O O . GLU A 1 165 ? 30.940 1.397 -35.090 1.00 43.91 165 GLU A O 1
ATOM 1301 N N . ARG A 1 166 ? 28.914 2.092 -34.395 1.00 47.12 166 ARG A N 1
ATOM 1302 C CA . ARG A 1 166 ? 28.647 2.943 -35.562 1.00 47.12 166 ARG A CA 1
ATOM 1303 C C . ARG A 1 166 ? 28.776 4.399 -35.132 1.00 47.12 166 ARG A C 1
ATOM 1305 O O . ARG A 1 166 ? 28.203 4.829 -34.144 1.00 47.12 166 ARG A O 1
ATOM 1312 N N . MET A 1 167 ? 29.495 5.170 -35.941 1.00 40.53 167 MET A N 1
ATOM 1313 C CA . MET A 1 167 ? 29.861 6.579 -35.726 1.00 40.53 167 MET A CA 1
ATOM 1314 C C . MET A 1 167 ? 28.674 7.532 -35.453 1.00 40.53 167 MET A C 1
ATOM 1316 O O . MET A 1 167 ? 28.883 8.665 -35.033 1.00 40.53 167 MET A O 1
ATOM 1320 N N . GLN A 1 168 ? 27.442 7.073 -35.684 1.00 47.38 168 GLN A N 1
ATOM 1321 C CA . GLN A 1 168 ? 26.198 7.810 -35.477 1.00 47.38 168 GLN A CA 1
ATOM 1322 C C . GLN A 1 168 ? 25.797 7.911 -33.996 1.00 47.38 168 GLN A C 1
ATOM 1324 O O . GLN A 1 168 ? 25.245 8.933 -33.601 1.00 47.38 168 GLN A O 1
ATOM 1329 N N . ASP A 1 169 ? 26.182 6.937 -33.165 1.00 46.31 169 ASP A N 1
ATOM 1330 C CA . ASP A 1 169 ? 25.849 6.902 -31.730 1.00 46.31 169 ASP A CA 1
ATOM 1331 C C . ASP A 1 169 ? 26.571 8.008 -30.925 1.00 46.31 169 ASP A C 1
ATOM 1333 O O . ASP A 1 169 ? 26.173 8.357 -29.816 1.00 46.31 169 ASP A O 1
ATOM 1337 N N . ASN A 1 170 ? 27.607 8.622 -31.513 1.00 46.47 170 ASN A N 1
ATOM 1338 C CA . ASN A 1 170 ? 28.352 9.741 -30.928 1.00 46.47 170 ASN A CA 1
ATOM 1339 C C . ASN A 1 170 ? 27.720 11.120 -31.194 1.00 46.47 170 ASN A C 1
ATOM 1341 O O . ASN A 1 170 ? 28.142 12.100 -30.582 1.00 46.47 170 ASN A O 1
ATOM 1345 N N . LEU A 1 171 ? 26.753 11.232 -32.113 1.00 46.53 171 LEU A N 1
ATOM 1346 C CA . LEU A 1 171 ? 26.214 12.530 -32.548 1.00 46.53 171 LEU A CA 1
ATOM 1347 C C . LEU A 1 171 ? 25.041 13.029 -31.690 1.00 46.53 171 LEU A C 1
ATOM 1349 O O . LEU A 1 171 ? 24.849 14.240 -31.594 1.00 46.53 171 LEU A O 1
ATOM 1353 N N . ASP A 1 172 ? 24.316 12.130 -31.018 1.00 46.34 172 ASP A N 1
ATOM 1354 C CA . ASP A 1 172 ? 23.172 12.483 -30.158 1.00 46.34 172 ASP A CA 1
ATOM 1355 C C . ASP A 1 172 ? 23.566 12.756 -28.692 1.00 46.34 172 ASP A C 1
ATOM 1357 O O . ASP A 1 172 ? 22.750 13.192 -27.879 1.00 46.34 172 ASP A O 1
ATOM 1361 N N . SER A 1 173 ? 24.845 12.572 -28.352 1.00 42.91 173 SER A N 1
ATOM 1362 C CA . SER A 1 173 ? 25.395 12.892 -27.034 1.00 42.91 173 SER A CA 1
ATOM 1363 C C . SER A 1 173 ? 25.746 14.381 -26.962 1.00 42.91 173 SER A C 1
ATOM 1365 O O . SER A 1 173 ? 26.784 14.814 -27.466 1.00 42.91 173 SER A O 1
ATOM 1367 N N . ARG A 1 174 ? 24.887 15.202 -26.345 1.00 44.69 174 ARG A N 1
ATOM 1368 C CA . ARG A 1 174 ? 25.218 16.616 -26.103 1.00 44.69 174 ARG A CA 1
ATOM 1369 C C . ARG A 1 174 ? 26.329 16.720 -25.063 1.00 44.69 174 ARG A C 1
ATOM 1371 O O . ARG A 1 174 ? 26.175 16.321 -23.917 1.00 44.69 174 ARG A O 1
ATOM 1378 N N . ASN A 1 175 ? 27.449 17.272 -25.508 1.00 40.62 175 ASN A N 1
ATOM 1379 C CA . ASN A 1 175 ? 28.662 17.466 -24.735 1.00 40.62 175 ASN A CA 1
ATOM 1380 C C . ASN A 1 175 ? 28.572 18.803 -23.979 1.00 40.62 175 ASN A C 1
ATOM 1382 O O . ASN A 1 175 ? 28.608 19.866 -24.601 1.00 40.62 175 ASN A O 1
ATOM 1386 N N . VAL A 1 176 ? 28.436 18.758 -22.654 1.00 40.31 176 VAL A N 1
ATOM 1387 C CA . VAL A 1 176 ? 28.647 19.919 -21.781 1.00 40.31 176 VAL A CA 1
ATOM 1388 C C . VAL A 1 176 ? 29.906 19.615 -20.969 1.00 40.31 176 VAL A C 1
ATOM 1390 O O . VAL A 1 176 ? 29.936 18.661 -20.208 1.00 40.31 176 VAL A O 1
ATOM 1393 N N . ASN A 1 177 ? 30.970 20.396 -21.175 1.00 36.62 177 ASN A N 1
ATOM 1394 C CA . ASN A 1 177 ? 32.256 20.279 -20.467 1.00 36.62 177 ASN A CA 1
ATOM 1395 C C . ASN A 1 177 ? 33.017 18.937 -20.582 1.00 36.62 177 ASN A C 1
ATOM 1397 O O . ASN A 1 177 ? 33.819 18.616 -19.712 1.00 36.62 177 ASN A O 1
ATOM 1401 N N . GLY A 1 178 ? 32.870 18.189 -21.677 1.00 37.31 178 GLY A N 1
ATOM 1402 C CA . GLY A 1 178 ? 33.755 17.058 -21.989 1.00 37.31 178 GLY A CA 1
ATOM 1403 C C . GLY A 1 178 ? 33.400 15.733 -21.314 1.00 37.31 178 GLY A C 1
ATOM 1404 O O . GLY A 1 178 ? 34.078 14.741 -21.577 1.00 37.31 178 GLY A O 1
ATOM 1405 N N . GLU A 1 179 ? 32.340 15.684 -20.511 1.00 35.84 179 GLU A N 1
ATOM 1406 C CA . GLU A 1 179 ? 31.892 14.474 -19.825 1.00 35.84 179 GLU A CA 1
ATOM 1407 C C . GLU A 1 179 ? 30.468 14.098 -20.261 1.00 35.84 179 GLU A C 1
ATOM 1409 O O . GLU A 1 179 ? 29.551 14.916 -20.308 1.00 35.84 179 GLU A O 1
ATOM 1414 N N . ILE A 1 180 ? 30.292 12.828 -20.636 1.00 44.41 180 ILE A N 1
ATOM 1415 C CA . ILE A 1 180 ? 28.978 12.215 -20.836 1.00 44.41 180 ILE A CA 1
ATOM 1416 C C . ILE A 1 180 ? 28.503 11.841 -19.429 1.00 44.41 180 ILE A C 1
ATOM 1418 O O . ILE A 1 180 ? 29.130 10.987 -18.802 1.00 44.41 180 ILE A O 1
ATOM 1422 N N . HIS A 1 181 ? 27.442 12.471 -18.915 1.00 41.22 181 HIS A N 1
ATOM 1423 C CA . HIS A 1 181 ? 26.944 12.239 -17.552 1.00 41.22 181 HIS A CA 1
ATOM 1424 C C . HIS A 1 181 ? 25.669 11.367 -17.526 1.00 41.22 181 HIS A C 1
ATOM 1426 O O . HIS A 1 181 ? 24.560 11.892 -17.504 1.00 41.22 181 HIS A O 1
ATOM 1432 N N . PRO A 1 182 ? 25.778 10.027 -17.416 1.00 45.94 182 PRO A N 1
ATOM 1433 C CA . PRO A 1 182 ? 24.673 9.169 -16.975 1.00 45.94 182 PRO A CA 1
ATOM 1434 C C . PRO A 1 182 ? 24.230 9.427 -15.521 1.00 45.94 182 PRO A C 1
ATOM 1436 O O . PRO A 1 182 ? 23.219 8.883 -15.084 1.00 45.94 182 PRO A O 1
ATOM 1439 N N . GLY A 1 183 ? 25.008 10.204 -14.754 1.00 43.03 183 GLY A N 1
ATOM 1440 C CA . GLY A 1 183 ? 24.760 10.499 -13.341 1.00 43.03 183 GLY A CA 1
ATOM 1441 C C . GLY A 1 183 ? 23.565 11.417 -13.090 1.00 43.03 183 GLY A C 1
ATOM 1442 O O . GLY A 1 183 ? 22.923 11.271 -12.054 1.00 43.03 183 GLY A O 1
ATOM 1443 N N . GLU A 1 184 ? 23.203 12.283 -14.043 1.00 48.06 184 GLU A N 1
ATOM 1444 C CA . GLU A 1 184 ? 22.115 13.254 -13.856 1.00 48.06 184 GLU A CA 1
ATOM 1445 C C . GLU A 1 184 ? 20.761 12.574 -13.638 1.00 48.06 184 GLU A C 1
ATOM 1447 O O . GLU A 1 184 ? 20.028 12.973 -12.747 1.00 48.06 184 GLU A O 1
ATOM 1452 N N . ALA A 1 185 ? 20.455 11.482 -14.347 1.00 47.09 185 ALA A N 1
ATOM 1453 C CA . ALA A 1 185 ? 19.179 10.776 -14.181 1.00 47.09 185 ALA A CA 1
ATOM 1454 C C . ALA A 1 185 ? 19.037 10.094 -12.807 1.00 47.09 185 ALA A C 1
ATOM 1456 O O . ALA A 1 185 ? 17.926 9.866 -12.331 1.00 47.09 185 ALA A O 1
ATOM 1457 N N . VAL A 1 186 ? 20.154 9.736 -12.163 1.00 44.34 186 VAL A N 1
ATOM 1458 C CA . VAL A 1 186 ? 20.142 9.120 -10.828 1.00 44.34 186 VAL A CA 1
ATOM 1459 C C . VAL A 1 186 ? 20.209 10.184 -9.745 1.00 44.34 186 VAL A C 1
ATOM 1461 O O . VAL A 1 186 ? 19.475 10.075 -8.771 1.00 44.34 186 VAL A O 1
ATOM 1464 N N . GLU A 1 187 ? 21.030 11.218 -9.908 1.00 47.97 187 GLU A N 1
ATOM 1465 C CA . GLU A 1 187 ? 21.036 12.371 -9.006 1.00 47.97 187 GLU A CA 1
ATOM 1466 C C . GLU A 1 187 ? 19.692 13.101 -9.031 1.00 47.97 187 GLU A C 1
ATOM 1468 O O . GLU A 1 187 ? 19.217 13.514 -7.982 1.00 47.97 187 GLU A O 1
ATOM 1473 N N . GLU A 1 188 ? 19.009 13.163 -10.175 1.00 50.09 188 GLU A N 1
ATOM 1474 C CA . GLU A 1 188 ? 17.635 13.651 -10.284 1.00 50.09 188 GLU A CA 1
ATOM 1475 C C . GLU A 1 188 ? 16.660 12.756 -9.503 1.00 50.09 188 GLU A C 1
ATOM 1477 O O . GLU A 1 188 ? 15.846 13.289 -8.754 1.00 50.09 188 GLU A O 1
ATOM 1482 N N . LYS A 1 189 ? 16.796 11.420 -9.556 1.00 48.69 189 LYS A N 1
ATOM 1483 C CA . LYS A 1 189 ? 15.978 10.464 -8.773 1.00 48.69 189 LYS A CA 1
ATOM 1484 C C . LYS A 1 189 ? 16.272 10.482 -7.263 1.00 48.69 189 LYS A C 1
ATOM 1486 O O . LYS A 1 189 ? 15.355 10.379 -6.449 1.00 48.69 189 LYS A O 1
ATOM 1491 N N . VAL A 1 190 ? 17.533 10.660 -6.868 1.00 46.16 190 VAL A N 1
ATOM 1492 C CA . VAL A 1 190 ? 17.919 10.885 -5.464 1.00 46.16 190 VAL A CA 1
ATOM 1493 C C . VAL A 1 190 ? 17.383 12.240 -5.007 1.00 46.16 190 VAL A C 1
ATOM 1495 O O . VAL A 1 190 ? 16.752 12.321 -3.954 1.00 46.16 190 VAL A O 1
ATOM 1498 N N . SER A 1 191 ? 17.501 13.273 -5.845 1.00 44.56 191 SER A N 1
ATOM 1499 C CA . SER A 1 191 ? 16.895 14.576 -5.587 1.00 44.56 191 SER A CA 1
ATOM 1500 C C . SER A 1 191 ? 15.377 14.487 -5.540 1.00 44.56 191 SER A C 1
ATOM 1502 O O 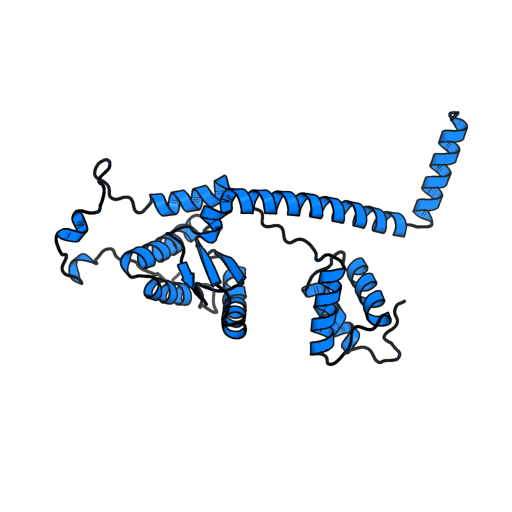. SER A 1 191 ? 14.776 15.240 -4.803 1.00 44.56 191 SER A O 1
ATOM 1504 N N . LEU A 1 192 ? 14.740 13.554 -6.245 1.00 49.00 192 LEU A N 1
ATOM 1505 C CA . LEU A 1 192 ? 13.321 13.244 -6.109 1.00 49.00 192 LEU A CA 1
ATOM 1506 C C . LEU A 1 192 ? 13.022 12.804 -4.680 1.00 49.00 192 LEU A C 1
ATOM 1508 O O . LEU A 1 192 ? 12.184 13.401 -4.031 1.00 49.00 192 LEU A O 1
ATOM 1512 N N . SER A 1 193 ? 13.753 11.833 -4.133 1.00 44.06 193 SER A N 1
ATOM 1513 C CA . SER A 1 193 ? 13.543 11.396 -2.745 1.00 44.06 193 SER A CA 1
ATOM 1514 C C . SER A 1 193 ? 13.717 12.531 -1.721 1.00 44.06 193 SER A C 1
ATOM 1516 O O . SER A 1 193 ? 12.906 12.658 -0.804 1.00 44.06 193 SER A O 1
ATOM 1518 N N . GLU A 1 194 ? 14.708 13.407 -1.927 1.00 45.16 194 GLU A N 1
ATOM 1519 C CA . GLU A 1 194 ? 14.989 14.554 -1.053 1.00 45.16 194 GLU A CA 1
ATOM 1520 C C . GLU A 1 194 ? 14.034 15.745 -1.279 1.00 45.16 194 GLU A C 1
ATOM 1522 O O . GLU A 1 194 ? 13.698 16.449 -0.330 1.00 45.16 194 GLU A O 1
ATOM 1527 N N . ARG A 1 195 ? 13.560 15.969 -2.515 1.00 52.12 195 ARG A N 1
ATOM 1528 C CA . ARG A 1 195 ? 12.612 17.037 -2.903 1.00 52.12 195 ARG A CA 1
ATOM 1529 C C . ARG A 1 195 ? 11.167 16.661 -2.602 1.00 52.12 195 ARG A C 1
ATOM 1531 O O . ARG A 1 195 ? 10.346 17.551 -2.411 1.00 52.12 195 ARG A O 1
ATOM 1538 N N . PHE A 1 196 ? 10.843 15.371 -2.632 1.00 53.53 196 PHE A N 1
ATOM 1539 C CA . PHE A 1 196 ? 9.467 14.900 -2.565 1.00 53.53 196 PHE A CA 1
ATOM 1540 C C . PHE A 1 196 ? 8.997 14.760 -1.130 1.00 53.53 196 PHE A C 1
ATOM 1542 O O . PHE A 1 196 ? 7.802 14.905 -0.911 1.00 53.53 196 PHE A O 1
ATOM 1549 N N . GLY A 1 197 ? 9.882 14.468 -0.164 1.00 48.56 197 GLY A N 1
ATOM 1550 C CA . GLY A 1 197 ? 9.462 14.219 1.220 1.00 48.56 197 GLY A CA 1
ATOM 1551 C C . GLY A 1 197 ? 8.235 13.300 1.310 1.00 48.56 197 GLY A C 1
ATOM 1552 O O . GLY A 1 197 ? 7.459 13.431 2.253 1.00 48.56 197 GLY A O 1
ATOM 1553 N N . LEU A 1 198 ? 8.018 12.440 0.298 1.00 50.19 198 LEU A N 1
ATOM 1554 C CA . LEU A 1 198 ? 6.796 11.666 0.119 1.00 50.19 198 LEU A CA 1
ATOM 1555 C C . LEU A 1 198 ? 6.847 10.544 1.142 1.00 50.19 198 LEU A C 1
ATOM 1557 O O . LEU A 1 198 ? 7.362 9.453 0.898 1.00 50.19 198 LEU A O 1
ATOM 1561 N N . TRP A 1 199 ? 6.331 10.843 2.322 1.00 50.16 199 TRP A N 1
ATOM 1562 C CA . TRP A 1 199 ? 5.821 9.835 3.219 1.00 50.16 199 TRP A CA 1
ATOM 1563 C C . TRP A 1 199 ? 4.470 9.418 2.662 1.00 50.16 199 TRP A C 1
ATOM 1565 O O . TRP A 1 199 ? 3.465 10.033 2.976 1.00 50.16 199 TRP A O 1
ATOM 1575 N N . LEU A 1 200 ? 4.454 8.394 1.803 1.00 51.44 200 LEU A N 1
ATOM 1576 C CA . LEU A 1 200 ? 3.204 7.704 1.493 1.00 51.44 200 LEU A CA 1
ATOM 1577 C C . LEU A 1 200 ? 2.737 7.034 2.786 1.00 51.44 200 LEU A C 1
ATOM 1579 O O . LEU A 1 200 ? 3.198 5.946 3.149 1.00 51.44 200 LEU A O 1
ATOM 1583 N N . SER A 1 201 ? 1.885 7.739 3.521 1.00 53.62 201 SER A N 1
ATOM 1584 C CA . SER A 1 201 ? 1.349 7.271 4.787 1.00 53.62 201 SER A CA 1
ATOM 1585 C C . SER A 1 201 ? 0.352 6.145 4.526 1.00 53.62 201 SER A C 1
ATOM 1587 O O . SER A 1 201 ? -0.525 6.221 3.667 1.00 53.62 201 SER A O 1
ATOM 1589 N N . PHE A 1 202 ? 0.484 5.051 5.275 1.00 61.47 202 PHE A N 1
ATOM 1590 C CA . PHE A 1 202 ? -0.498 3.972 5.244 1.00 61.47 202 PHE A CA 1
ATOM 1591 C C . PHE A 1 202 ? -1.701 4.379 6.090 1.00 61.47 202 PHE A C 1
ATOM 1593 O O . PHE A 1 202 ? -1.729 4.133 7.298 1.00 61.47 202 PHE A O 1
ATOM 1600 N N . TYR A 1 203 ? -2.691 5.005 5.459 1.00 72.19 203 TYR A N 1
ATOM 1601 C CA . TYR A 1 203 ? -3.922 5.365 6.149 1.00 72.19 203 TYR A CA 1
ATOM 1602 C C . TYR A 1 203 ? -4.716 4.113 6.526 1.00 72.19 203 TYR A C 1
ATOM 1604 O O . TYR A 1 203 ? -4.798 3.162 5.736 1.00 72.19 203 TYR A O 1
ATOM 1612 N N . PRO A 1 204 ? -5.315 4.078 7.728 1.00 73.69 204 PRO A N 1
ATOM 1613 C CA . PRO A 1 204 ? -6.285 3.047 8.028 1.00 73.69 204 PRO A CA 1
ATOM 1614 C C . PRO A 1 204 ? -7.448 3.152 7.047 1.00 73.69 204 PRO A C 1
ATOM 1616 O O . PRO A 1 204 ? -7.794 4.226 6.558 1.00 73.69 204 PRO A O 1
ATOM 1619 N N . PHE A 1 205 ? -8.067 2.012 6.781 1.00 83.75 205 PHE A N 1
ATOM 1620 C CA . PHE A 1 205 ? -9.282 1.975 5.988 1.00 83.75 205 PHE A CA 1
ATOM 1621 C C . PHE A 1 205 ? -10.356 2.817 6.679 1.00 83.75 205 PHE A C 1
ATOM 1623 O O . PHE A 1 205 ? -10.526 2.737 7.902 1.00 83.75 205 PHE A O 1
ATOM 1630 N N . ASP A 1 206 ? -11.117 3.578 5.895 1.00 85.25 206 ASP A N 1
ATOM 1631 C CA . ASP A 1 206 ? -12.400 4.066 6.379 1.00 85.25 206 ASP A CA 1
ATOM 1632 C C . ASP A 1 206 ? -13.321 2.875 6.705 1.00 85.25 206 ASP A C 1
ATOM 1634 O O . ASP A 1 206 ? -13.004 1.701 6.464 1.00 85.25 206 ASP A O 1
ATOM 1638 N N . GLN A 1 207 ? -14.452 3.164 7.340 1.00 88.25 207 GLN A N 1
ATOM 1639 C CA . GLN A 1 207 ? -15.359 2.110 7.769 1.00 88.25 207 GLN A CA 1
ATOM 1640 C C . GLN A 1 207 ? -15.855 1.258 6.592 1.00 88.25 207 GLN A C 1
ATOM 1642 O O . GLN A 1 207 ? -15.870 0.031 6.697 1.00 88.25 207 GLN A O 1
ATOM 1647 N N . ASP A 1 208 ? -16.215 1.891 5.479 1.00 91.25 208 ASP A N 1
ATOM 1648 C CA . ASP A 1 208 ? -16.805 1.215 4.324 1.00 91.25 208 ASP A CA 1
ATOM 1649 C C . ASP A 1 208 ? -15.784 0.306 3.633 1.00 91.25 208 ASP A C 1
ATOM 1651 O O . ASP A 1 208 ? -16.067 -0.863 3.364 1.00 91.25 208 ASP A O 1
ATOM 1655 N N . THR A 1 209 ? -14.555 0.789 3.443 1.00 91.44 209 THR A N 1
ATOM 1656 C CA . THR A 1 209 ? -13.428 0.023 2.898 1.00 91.44 209 THR A CA 1
ATOM 1657 C C . THR A 1 209 ? -13.058 -1.133 3.822 1.00 91.44 209 THR A C 1
ATOM 1659 O O . THR A 1 209 ? -12.792 -2.249 3.367 1.00 91.44 209 THR A O 1
ATOM 1662 N N . TYR A 1 210 ? -13.083 -0.912 5.139 1.00 93.81 210 TYR A N 1
ATOM 1663 C CA . TYR A 1 210 ? -12.866 -1.971 6.119 1.00 93.81 210 TYR A CA 1
ATOM 1664 C C . TYR A 1 210 ? -13.935 -3.059 6.040 1.00 93.81 210 TYR A C 1
ATOM 1666 O O . TYR A 1 210 ? -13.597 -4.242 5.970 1.00 93.81 210 TYR A O 1
ATOM 1674 N N . LEU A 1 211 ? -15.213 -2.685 5.992 1.00 95.81 211 LEU A N 1
ATOM 1675 C CA . LEU A 1 211 ? -16.316 -3.635 5.876 1.00 95.81 211 LEU A CA 1
ATOM 1676 C C . LEU A 1 211 ? -16.312 -4.363 4.527 1.00 95.81 211 LEU A C 1
ATOM 1678 O O . LEU A 1 211 ? -16.576 -5.565 4.493 1.00 95.81 211 LEU A O 1
ATOM 1682 N N . ALA A 1 212 ? -15.934 -3.690 3.437 1.00 96.56 212 ALA A N 1
ATOM 1683 C CA . ALA A 1 212 ? -15.734 -4.317 2.135 1.00 96.56 212 ALA A CA 1
ATOM 1684 C C . ALA A 1 212 ? -14.621 -5.376 2.189 1.00 96.56 212 ALA A C 1
ATOM 1686 O O . ALA A 1 212 ? -14.824 -6.510 1.751 1.00 96.56 212 ALA A O 1
ATOM 1687 N N . ALA A 1 213 ? -13.477 -5.060 2.805 1.00 94.94 213 ALA A N 1
ATOM 1688 C CA . ALA A 1 213 ? -12.393 -6.020 3.001 1.00 94.94 213 ALA A CA 1
ATOM 1689 C C . ALA A 1 213 ? -12.831 -7.214 3.868 1.00 94.94 213 ALA A C 1
ATOM 1691 O O . ALA A 1 213 ? -12.540 -8.364 3.538 1.00 94.94 213 ALA A O 1
ATOM 1692 N N . VAL A 1 214 ? -13.577 -6.969 4.950 1.00 97.19 214 VAL A N 1
ATOM 1693 C CA . VAL A 1 214 ? -14.159 -8.038 5.777 1.00 97.19 214 VAL A CA 1
ATOM 1694 C C . VAL A 1 214 ? -15.104 -8.910 4.951 1.00 97.19 214 VAL A C 1
ATOM 1696 O O . VAL A 1 214 ? -15.038 -10.133 5.055 1.00 97.19 214 VAL A O 1
ATOM 1699 N N . ALA A 1 215 ? -15.959 -8.322 4.111 1.00 97.31 215 ALA A N 1
ATOM 1700 C CA . ALA A 1 215 ? -16.872 -9.073 3.255 1.00 97.31 215 ALA A CA 1
ATOM 1701 C C . ALA A 1 215 ? -16.120 -10.002 2.289 1.00 97.31 215 ALA A C 1
ATOM 1703 O O . ALA A 1 215 ? -16.504 -11.164 2.153 1.00 97.31 215 ALA A O 1
ATOM 1704 N N . VAL A 1 216 ? -15.027 -9.525 1.683 1.00 96.44 216 VAL A N 1
ATOM 1705 C CA . VAL A 1 216 ? -14.154 -10.330 0.811 1.00 96.44 216 VAL A CA 1
ATOM 1706 C C . VAL A 1 216 ? -13.555 -11.514 1.576 1.00 96.44 216 VAL A C 1
ATOM 1708 O O . VAL A 1 216 ? -13.645 -12.655 1.119 1.00 96.44 216 VAL A O 1
ATOM 1711 N N . TRP A 1 217 ? -13.002 -11.284 2.769 1.00 96.56 217 TRP A N 1
ATOM 1712 C CA . TRP A 1 217 ? -12.390 -12.357 3.561 1.00 96.56 217 TRP A CA 1
ATOM 1713 C C . TRP A 1 217 ? -13.405 -13.345 4.139 1.00 96.56 217 TRP A C 1
ATOM 1715 O O . TRP A 1 217 ? -13.149 -14.547 4.177 1.00 96.56 217 TRP A O 1
ATOM 1725 N N . LEU A 1 218 ? -14.588 -12.882 4.540 1.00 96.50 218 LEU A N 1
ATOM 1726 C CA . LEU A 1 218 ? -15.675 -13.779 4.925 1.00 96.50 218 LEU A CA 1
ATOM 1727 C C . LEU A 1 218 ? -16.111 -14.645 3.740 1.00 96.50 218 LEU A C 1
ATOM 1729 O O . LEU A 1 218 ? -16.286 -15.850 3.916 1.00 96.50 218 LEU A O 1
ATOM 1733 N N . ALA A 1 219 ? -16.216 -14.071 2.538 1.00 96.06 219 ALA A N 1
ATOM 1734 C CA . ALA A 1 219 ? -16.562 -14.815 1.331 1.00 96.06 219 ALA A CA 1
ATOM 1735 C C . ALA A 1 219 ? -15.510 -15.881 0.982 1.00 96.06 219 ALA A C 1
ATOM 1737 O O . ALA A 1 219 ? -15.885 -16.983 0.582 1.00 96.06 219 ALA A O 1
ATOM 1738 N N . HIS A 1 220 ? -14.220 -15.608 1.216 1.00 93.31 220 HIS A N 1
ATOM 1739 C CA . HIS A 1 220 ? -13.148 -16.606 1.101 1.00 93.31 220 HIS A CA 1
ATOM 1740 C C . HIS A 1 220 ? -13.395 -17.832 2.003 1.00 93.31 220 HIS A C 1
ATOM 1742 O O . HIS A 1 220 ? -13.161 -18.967 1.594 1.00 93.31 220 HIS A O 1
ATOM 1748 N N . HIS A 1 221 ? -13.962 -17.621 3.193 1.00 93.06 221 HIS A N 1
ATOM 1749 C CA . HIS A 1 221 ? -14.402 -18.683 4.105 1.00 93.06 221 HIS A CA 1
ATOM 1750 C C . HIS A 1 221 ? -15.853 -19.147 3.879 1.00 93.06 221 HIS A C 1
ATOM 1752 O O . HIS A 1 221 ? -16.415 -19.828 4.735 1.00 93.06 221 HIS A O 1
ATOM 1758 N N . GLN A 1 222 ? -16.474 -18.797 2.745 1.00 95.06 222 GLN A N 1
ATOM 1759 C CA . GLN A 1 222 ? -17.860 -19.144 2.391 1.00 95.06 222 GLN A CA 1
ATOM 1760 C C . GLN A 1 222 ? -18.907 -18.592 3.380 1.00 95.06 222 GLN A C 1
ATOM 1762 O O . GLN A 1 222 ? -20.006 -19.130 3.533 1.00 95.06 222 GLN A O 1
ATOM 1767 N N . LEU A 1 223 ? -18.581 -17.487 4.051 1.00 94.31 223 LEU A N 1
ATOM 1768 C CA . LEU A 1 223 ? -19.448 -16.757 4.968 1.00 94.31 223 LEU A CA 1
ATOM 1769 C C . LEU A 1 223 ? -19.901 -15.436 4.341 1.00 94.31 223 LEU A C 1
ATOM 1771 O O . LEU A 1 223 ? -19.246 -14.871 3.472 1.00 94.31 223 LEU A O 1
ATOM 1775 N N . LYS A 1 224 ? -21.046 -14.925 4.800 1.00 94.75 224 LYS A N 1
ATOM 1776 C CA . LYS A 1 224 ? -21.583 -13.630 4.365 1.00 94.75 224 LYS A CA 1
ATOM 1777 C C . LYS A 1 224 ? -21.412 -12.585 5.459 1.00 94.75 224 LYS A C 1
ATOM 1779 O O . LYS A 1 224 ? -21.589 -12.894 6.641 1.00 94.75 224 LYS A O 1
ATOM 1784 N N . LEU A 1 225 ? -21.154 -11.342 5.056 1.00 95.06 225 LEU A N 1
ATOM 1785 C CA . LEU A 1 225 ? -21.247 -10.194 5.951 1.00 95.06 225 LEU A CA 1
ATOM 1786 C C . LEU A 1 225 ? -22.725 -9.955 6.295 1.00 95.06 225 LEU A C 1
ATOM 1788 O O . LEU A 1 225 ? -23.495 -9.417 5.510 1.00 95.06 225 LEU A O 1
ATOM 1792 N N . THR A 1 226 ? -23.138 -10.446 7.458 1.00 94.88 226 THR A N 1
ATOM 1793 C CA . THR A 1 226 ? -24.466 -10.173 8.028 1.00 94.88 226 THR A CA 1
ATOM 1794 C C . THR A 1 226 ? -24.396 -8.923 8.908 1.00 94.88 226 THR A C 1
ATOM 1796 O O . THR A 1 226 ? -23.317 -8.647 9.430 1.00 94.88 226 THR A O 1
ATOM 1799 N N . PRO A 1 227 ? -25.517 -8.243 9.218 1.00 91.94 227 PRO A N 1
ATOM 1800 C CA . PRO A 1 227 ? -25.510 -7.102 10.146 1.00 91.94 227 PRO A CA 1
ATOM 1801 C C . PRO A 1 227 ? -24.903 -7.428 11.523 1.00 91.94 227 PRO A C 1
ATOM 1803 O O . PRO A 1 227 ? -24.375 -6.568 12.222 1.00 91.94 227 PRO A O 1
ATOM 1806 N N . ARG A 1 228 ? -24.965 -8.703 11.930 1.00 89.38 228 ARG A N 1
ATOM 1807 C CA . ARG A 1 228 ? -24.323 -9.202 13.153 1.00 89.38 228 ARG A CA 1
ATOM 1808 C C . ARG A 1 228 ? -22.800 -9.268 13.017 1.00 89.38 228 ARG A C 1
ATOM 1810 O O . ARG A 1 228 ? -22.103 -8.859 13.936 1.00 89.38 228 ARG A O 1
ATOM 1817 N N . ALA A 1 229 ? -22.307 -9.778 11.890 1.00 92.00 229 ALA A N 1
ATOM 1818 C CA . ALA A 1 229 ? -20.877 -9.843 11.599 1.00 92.00 229 ALA A CA 1
ATOM 1819 C C . ALA A 1 229 ? -20.281 -8.446 11.376 1.00 92.00 229 ALA A C 1
ATOM 1821 O O . ALA A 1 229 ? -19.171 -8.193 11.816 1.00 92.00 229 ALA A O 1
ATOM 1822 N N . GLU A 1 230 ? -21.035 -7.538 10.758 1.00 93.44 230 GLU A N 1
ATOM 1823 C CA . GLU A 1 230 ? -20.657 -6.136 10.566 1.00 93.44 230 GLU A CA 1
ATOM 1824 C C . GLU A 1 230 ? -20.387 -5.439 11.903 1.00 93.44 230 GLU A C 1
ATOM 1826 O O . GLU A 1 230 ? -19.275 -4.971 12.137 1.00 93.44 230 GLU A O 1
ATOM 1831 N N . ARG A 1 231 ? -21.351 -5.474 12.835 1.00 89.50 231 ARG A N 1
ATOM 1832 C CA . ARG A 1 231 ? -21.162 -4.916 14.186 1.00 89.50 231 ARG A CA 1
ATOM 1833 C C . ARG A 1 231 ? -19.968 -5.534 14.913 1.00 89.50 231 ARG A C 1
ATOM 1835 O O . ARG A 1 231 ? -19.153 -4.806 15.472 1.00 89.50 231 ARG A O 1
ATOM 1842 N N . ALA A 1 232 ? -19.834 -6.860 14.860 1.00 91.31 232 ALA A N 1
ATOM 1843 C CA . ALA A 1 232 ? -18.711 -7.559 15.479 1.00 91.31 232 ALA A CA 1
ATOM 1844 C C . ALA A 1 232 ? -17.358 -7.157 14.862 1.00 91.31 232 ALA A C 1
ATOM 1846 O O . ALA A 1 232 ? -16.376 -7.005 15.585 1.00 91.31 232 ALA A O 1
ATOM 1847 N N . ALA A 1 233 ? -17.300 -6.940 13.545 1.00 92.69 233 ALA A N 1
ATOM 1848 C CA . ALA A 1 233 ? -16.091 -6.510 12.852 1.00 92.69 233 ALA A CA 1
ATOM 1849 C C . ALA A 1 233 ? -15.669 -5.092 13.253 1.00 92.69 233 ALA A C 1
ATOM 1851 O O . ALA A 1 233 ? -14.472 -4.833 13.398 1.00 92.69 233 ALA A O 1
ATOM 1852 N N . LEU A 1 234 ? -16.628 -4.178 13.434 1.00 90.56 234 LEU A N 1
ATOM 1853 C CA . LEU A 1 234 ? -16.357 -2.804 13.867 1.00 90.56 234 LEU A CA 1
ATOM 1854 C C . LEU A 1 234 ? -15.841 -2.760 15.306 1.00 90.56 234 LEU A C 1
ATOM 1856 O O . LEU A 1 234 ? -14.818 -2.127 15.563 1.00 90.56 234 LEU A O 1
ATOM 1860 N N . LEU A 1 235 ? -16.476 -3.501 16.219 1.00 87.50 235 LEU A N 1
ATOM 1861 C CA . LEU A 1 235 ? -15.987 -3.651 17.594 1.00 87.50 235 LEU A CA 1
ATOM 1862 C C . LEU A 1 235 ? -14.590 -4.278 17.620 1.00 87.50 235 LEU A C 1
ATOM 1864 O O . LEU A 1 235 ? -13.694 -3.780 18.300 1.00 87.50 235 LEU A O 1
ATOM 1868 N N . TRP A 1 236 ? -14.360 -5.315 16.811 1.00 89.50 236 TRP A N 1
ATOM 1869 C CA . TRP A 1 236 ? -13.042 -5.925 16.666 1.00 89.50 236 TRP A CA 1
ATOM 1870 C C . TRP A 1 236 ? -11.979 -4.904 16.239 1.00 89.50 236 TRP A C 1
ATOM 1872 O O . TRP A 1 236 ? -10.911 -4.853 16.848 1.00 89.50 236 TRP A O 1
ATOM 1882 N N . ALA A 1 237 ? -12.263 -4.050 15.250 1.00 87.69 237 ALA A N 1
ATOM 1883 C CA . ALA A 1 237 ? -11.325 -3.018 14.804 1.00 87.69 237 ALA A CA 1
ATOM 1884 C C . ALA A 1 237 ? -10.974 -2.017 15.914 1.00 87.69 237 ALA A C 1
ATOM 1886 O O . ALA A 1 237 ? -9.800 -1.675 16.071 1.00 87.69 237 ALA A O 1
ATOM 1887 N N . LEU A 1 238 ? -11.961 -1.610 16.723 1.00 82.31 238 LEU A N 1
ATOM 1888 C CA . LEU A 1 238 ? -11.743 -0.734 17.879 1.00 82.31 238 LEU A CA 1
ATOM 1889 C C . LEU A 1 238 ? -10.802 -1.384 18.900 1.00 82.31 238 LEU A C 1
ATOM 1891 O O . LEU A 1 238 ? -9.836 -0.756 19.326 1.00 82.31 238 LEU A O 1
ATOM 1895 N N . THR A 1 239 ? -10.995 -2.670 19.221 1.00 79.12 239 THR A N 1
ATOM 1896 C CA . THR A 1 239 ? -10.103 -3.385 20.160 1.00 79.12 239 THR A CA 1
ATOM 1897 C C . THR A 1 239 ? -8.668 -3.546 19.648 1.00 79.12 239 THR A C 1
ATOM 1899 O O . THR A 1 239 ? -7.743 -3.731 20.438 1.00 79.12 239 THR A O 1
ATOM 1902 N N . ARG A 1 240 ? -8.462 -3.492 18.326 1.00 81.25 240 ARG A N 1
ATOM 1903 C CA . ARG A 1 240 ? -7.144 -3.600 17.682 1.00 81.25 240 ARG A CA 1
ATOM 1904 C C . ARG A 1 240 ? -6.513 -2.244 17.365 1.00 81.25 240 ARG A C 1
ATOM 1906 O O . ARG A 1 240 ? -5.367 -2.222 16.925 1.00 81.25 240 ARG A O 1
ATOM 1913 N N . GLY A 1 241 ? -7.234 -1.144 17.588 1.00 75.19 241 GLY A N 1
ATOM 1914 C CA . GLY A 1 241 ? -6.755 0.222 17.372 1.00 75.19 241 GLY A CA 1
ATOM 1915 C C . GLY A 1 241 ? -6.503 0.589 15.908 1.00 75.19 241 GLY A C 1
ATOM 1916 O O . GLY A 1 241 ? -5.799 1.558 15.647 1.00 75.19 241 GLY A O 1
ATOM 1917 N N . ALA A 1 242 ? -7.018 -0.188 14.947 1.00 79.62 242 ALA A N 1
ATOM 1918 C CA . ALA A 1 242 ? -6.825 0.082 13.525 1.00 79.62 242 ALA A CA 1
ATOM 1919 C C . ALA A 1 242 ? -7.864 -0.629 12.650 1.00 79.62 242 ALA A C 1
ATOM 1921 O O . ALA A 1 242 ? -8.250 -1.772 12.904 1.00 79.62 242 ALA A O 1
ATOM 1922 N N . ARG A 1 243 ? -8.225 0.015 11.539 1.00 87.38 243 ARG A N 1
ATOM 1923 C CA . ARG A 1 243 ? -8.946 -0.594 10.417 1.00 87.38 243 ARG A CA 1
ATOM 1924 C C . ARG A 1 243 ? -7.949 -0.850 9.290 1.00 87.38 243 ARG A C 1
ATOM 1926 O O . ARG A 1 243 ? -7.357 0.078 8.756 1.00 87.38 243 ARG A O 1
ATOM 1933 N N . SER A 1 244 ? -7.704 -2.111 8.953 1.00 86.94 244 SER A N 1
ATOM 1934 C CA . SER A 1 244 ? -6.788 -2.484 7.866 1.00 86.94 244 SER A CA 1
ATOM 1935 C C . SER A 1 244 ? -7.157 -3.841 7.285 1.00 86.94 244 SER A C 1
ATOM 1937 O O . SER A 1 244 ? -7.824 -4.641 7.947 1.00 86.94 244 SER A O 1
ATOM 1939 N N . GLY A 1 245 ? -6.651 -4.150 6.088 1.00 86.44 245 GLY A N 1
ATOM 1940 C CA . GLY A 1 245 ? -6.826 -5.470 5.475 1.00 86.44 245 GLY A CA 1
ATOM 1941 C C . GLY A 1 245 ? -6.339 -6.618 6.369 1.00 86.44 245 GLY A C 1
ATOM 1942 O O . GLY A 1 245 ? -6.984 -7.661 6.440 1.00 86.44 245 GLY A O 1
ATOM 1943 N N . ARG A 1 246 ? -5.259 -6.407 7.137 1.00 85.94 246 ARG A N 1
ATOM 1944 C CA . ARG A 1 246 ? -4.764 -7.385 8.119 1.00 85.94 246 ARG A CA 1
ATOM 1945 C C . ARG A 1 246 ? -5.760 -7.612 9.254 1.00 85.94 246 ARG A C 1
ATOM 1947 O O . ARG A 1 246 ? -6.002 -8.758 9.623 1.00 85.94 246 ARG A O 1
ATOM 1954 N N . VAL A 1 247 ? -6.308 -6.538 9.823 1.00 90.94 247 VAL A N 1
ATOM 1955 C CA . VAL A 1 247 ? -7.293 -6.633 10.913 1.00 90.94 247 VAL A CA 1
ATOM 1956 C C . VAL A 1 247 ? -8.576 -7.300 10.411 1.00 90.94 247 VAL A C 1
ATOM 1958 O O . VAL A 1 247 ? -9.110 -8.164 11.102 1.00 90.94 247 VAL A O 1
ATOM 1961 N N . ALA A 1 248 ? -9.005 -6.983 9.185 1.00 93.94 248 ALA A N 1
ATOM 1962 C CA . ALA A 1 248 ? -10.146 -7.617 8.529 1.00 93.94 248 ALA A CA 1
ATOM 1963 C C . ALA A 1 248 ? -9.937 -9.129 8.331 1.00 93.94 248 ALA A C 1
ATOM 1965 O O . ALA A 1 248 ? -10.821 -9.918 8.656 1.00 93.94 248 ALA A O 1
ATOM 1966 N N . TRP A 1 249 ? -8.752 -9.544 7.868 1.00 92.56 249 TRP A N 1
ATOM 1967 C CA . TRP A 1 249 ? -8.380 -10.958 7.753 1.00 92.56 249 TRP A CA 1
ATOM 1968 C C . TRP A 1 249 ? -8.393 -11.674 9.108 1.00 92.56 249 TRP A C 1
ATOM 1970 O O . TRP A 1 249 ? -8.976 -12.747 9.242 1.00 92.56 249 TRP A O 1
ATOM 1980 N N . GLN A 1 250 ? -7.795 -11.069 10.139 1.00 93.12 250 GLN A N 1
ATOM 1981 C CA . GLN A 1 250 ? -7.780 -11.641 11.489 1.00 93.12 250 GLN A CA 1
ATOM 1982 C C . GLN A 1 250 ? -9.191 -11.817 12.055 1.00 93.12 250 GLN A C 1
ATOM 1984 O O . GLN A 1 250 ? -9.482 -12.864 12.633 1.00 93.12 250 GLN A O 1
ATOM 1989 N N . PHE A 1 251 ? -10.064 -10.825 11.857 1.00 95.06 251 PHE A N 1
ATOM 1990 C CA . PHE A 1 251 ? -11.474 -10.935 12.213 1.00 95.06 251 PHE A CA 1
ATOM 1991 C C . PHE A 1 251 ? -12.153 -12.079 11.452 1.00 95.06 251 PHE A C 1
ATOM 1993 O O . PHE A 1 251 ? -12.833 -12.892 12.067 1.00 95.06 251 PHE A O 1
ATOM 2000 N N . ALA A 1 252 ? -11.959 -12.174 10.133 1.00 95.94 252 ALA A N 1
ATOM 2001 C CA . ALA A 1 252 ? -12.587 -13.213 9.322 1.00 95.94 252 ALA A CA 1
ATOM 2002 C C . ALA A 1 252 ? -12.155 -14.626 9.751 1.00 95.94 252 ALA A C 1
ATOM 2004 O O . ALA A 1 252 ? -13.011 -15.500 9.877 1.00 95.94 252 ALA A O 1
ATOM 2005 N N . CYS A 1 253 ? -10.868 -14.829 10.050 1.00 93.38 253 CYS A N 1
ATOM 2006 C CA . CYS A 1 253 ? -10.343 -16.080 10.600 1.00 93.38 253 CYS A CA 1
ATOM 2007 C C . CYS A 1 253 ? -10.983 -16.439 11.947 1.00 93.38 253 CYS A C 1
ATOM 2009 O O . CYS A 1 253 ? -11.449 -17.564 12.128 1.00 93.38 253 CYS A O 1
ATOM 2011 N N . ASP A 1 254 ? -11.029 -15.485 12.881 1.00 94.44 254 ASP A N 1
ATOM 2012 C CA . ASP A 1 254 ? -11.650 -15.677 14.195 1.00 94.44 254 ASP A CA 1
ATOM 2013 C C . ASP A 1 254 ? -13.146 -16.004 14.055 1.00 94.44 254 ASP A C 1
ATOM 2015 O O . ASP A 1 254 ? -13.638 -16.998 14.588 1.00 94.44 254 ASP A O 1
ATOM 2019 N N . TRP A 1 255 ? -13.863 -15.225 13.246 1.00 94.56 255 TRP A N 1
ATOM 2020 C CA . TRP A 1 255 ? -15.291 -15.390 13.003 1.00 94.56 255 TRP A CA 1
ATOM 2021 C C . TRP A 1 255 ? -15.634 -16.723 12.333 1.00 94.56 255 TRP A C 1
ATOM 2023 O O . TRP A 1 255 ? -16.631 -17.365 12.686 1.00 94.56 255 TRP A O 1
ATOM 2033 N N . ALA A 1 256 ? -14.809 -17.156 11.377 1.00 93.12 256 ALA A N 1
ATOM 2034 C CA . ALA A 1 256 ? -14.950 -18.445 10.717 1.00 93.12 256 ALA A CA 1
ATOM 2035 C C . ALA A 1 256 ? -14.715 -19.611 11.683 1.00 93.12 256 ALA A C 1
ATOM 2037 O O . ALA A 1 256 ? -15.447 -20.599 11.611 1.00 93.12 256 ALA A O 1
ATOM 2038 N N . GLY A 1 257 ? -13.769 -19.464 12.616 1.00 91.81 257 GLY A N 1
ATOM 2039 C CA . GLY A 1 257 ? -13.472 -20.454 13.652 1.00 91.81 257 GLY A CA 1
ATOM 2040 C C . GLY A 1 257 ? -14.559 -20.615 14.721 1.00 91.81 257 GLY A C 1
ATOM 2041 O O . GLY A 1 257 ? -14.649 -21.677 15.333 1.00 91.81 257 GLY A O 1
ATOM 2042 N N . ARG A 1 258 ? -15.414 -19.606 14.936 1.00 91.81 258 ARG A N 1
ATOM 2043 C CA . ARG A 1 258 ? -16.526 -19.667 15.905 1.00 91.81 258 ARG A CA 1
ATOM 2044 C C . ARG A 1 258 ? -17.705 -20.495 15.395 1.00 91.81 258 ARG A C 1
ATOM 2046 O O . ARG A 1 258 ? -18.099 -20.394 14.226 1.00 91.81 258 ARG A O 1
ATOM 2053 N N . THR A 1 259 ? -18.364 -21.220 16.301 1.00 87.88 259 THR A N 1
ATOM 2054 C CA . THR A 1 259 ? -19.658 -21.857 16.015 1.00 87.88 259 THR A CA 1
ATOM 2055 C C . THR A 1 259 ? -20.753 -20.805 15.769 1.00 87.88 259 THR A C 1
ATOM 2057 O O . THR A 1 259 ? -20.654 -19.668 16.243 1.00 87.88 259 THR A O 1
ATOM 2060 N N . PRO A 1 260 ? -21.860 -21.151 15.080 1.00 81.81 260 PRO A N 1
ATOM 2061 C CA . PRO A 1 260 ? -22.973 -20.218 14.873 1.00 81.81 260 PRO A CA 1
ATOM 2062 C C . PRO A 1 260 ? -23.546 -19.613 16.169 1.00 81.81 260 PRO A C 1
ATOM 2064 O O . PRO A 1 260 ? -24.024 -18.477 16.159 1.00 81.81 260 PRO A O 1
ATOM 2067 N N . ALA A 1 261 ? -23.477 -20.346 17.287 1.00 82.44 261 ALA A N 1
ATOM 2068 C CA . ALA A 1 261 ? -23.924 -19.881 18.599 1.00 82.44 261 ALA A CA 1
ATOM 2069 C C . ALA A 1 261 ? -22.963 -18.850 19.232 1.00 82.44 261 ALA A C 1
ATOM 2071 O O . ALA A 1 261 ? -23.416 -17.904 19.879 1.00 82.44 261 ALA A O 1
ATOM 2072 N N . GLU A 1 262 ? -21.654 -18.987 19.001 1.00 84.88 262 GLU A N 1
ATOM 2073 C CA . GLU A 1 262 ? -20.584 -18.147 19.574 1.00 84.88 262 GLU A CA 1
ATOM 2074 C C . GLU A 1 262 ? -20.338 -16.838 18.815 1.00 84.88 262 GLU A C 1
ATOM 2076 O O . GLU A 1 262 ? -19.673 -15.934 19.321 1.00 84.88 262 GLU A O 1
ATOM 2081 N N . ARG A 1 263 ? -20.881 -16.701 17.603 1.00 83.56 263 ARG A N 1
ATOM 2082 C CA . ARG A 1 263 ? -20.751 -15.513 16.740 1.00 83.56 263 ARG A CA 1
ATOM 2083 C C . ARG A 1 263 ? -21.521 -14.291 17.257 1.00 83.56 263 ARG A C 1
ATOM 2085 O O . ARG A 1 263 ? -22.293 -13.698 16.521 1.00 83.56 263 ARG A O 1
ATOM 2092 N N . LYS A 1 264 ? -21.438 -13.947 18.542 1.00 75.06 264 LYS A N 1
ATOM 2093 C CA . LYS A 1 264 ? -22.127 -12.802 19.172 1.00 75.06 264 LYS A CA 1
ATOM 20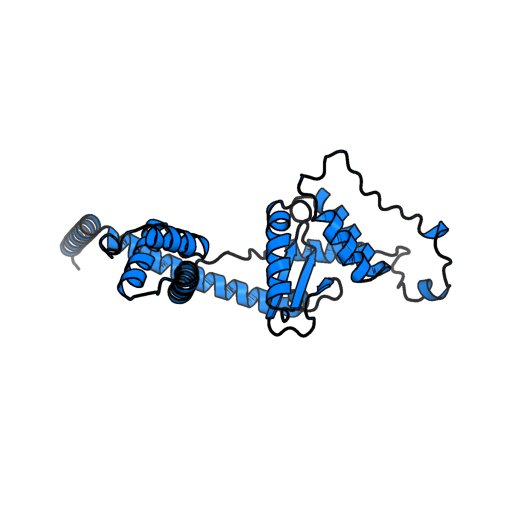94 C C . LYS A 1 264 ? -21.489 -11.460 18.787 1.00 75.06 264 LYS A C 1
ATOM 2096 O O . LYS A 1 264 ? -20.347 -11.436 18.346 1.00 75.06 264 LYS A O 1
ATOM 2101 N N . ALA A 1 265 ? -22.284 -10.394 18.870 1.00 57.78 265 ALA A N 1
ATOM 2102 C CA . ALA A 1 265 ? -21.865 -9.024 18.550 1.00 57.78 265 ALA A CA 1
ATOM 2103 C C . ALA A 1 265 ? -21.551 -8.209 19.816 1.00 57.78 265 ALA A C 1
ATOM 2105 O O . ALA A 1 265 ? -21.438 -6.994 19.712 1.00 57.78 265 ALA A O 1
ATOM 2106 N N . ASP A 1 266 ? -21.510 -8.888 20.965 1.00 51.84 266 ASP A N 1
ATOM 2107 C CA . ASP A 1 266 ? -21.411 -8.316 22.307 1.00 51.84 266 ASP A CA 1
ATOM 2108 C C . ASP A 1 266 ? -20.082 -7.576 22.517 1.00 51.84 266 ASP A C 1
ATOM 2110 O O . ASP A 1 266 ? -19.033 -8.117 22.084 1.00 51.84 266 ASP A O 1
#

Sequence (266 aa):
MTPEERAAFQAEVKAYLLENPEVLVEAMGILQEREYAAELARDSEIITAQSSEIFASPNDWVGGNPEGDITLVEFMDYRCSYCRKAHDEVQALIRTDGNIRFILKEFPILGPESLVPSQFAIAVRMLYGDDAYKALKTALDGGLARRADNVLIYATSNRRHLMPERMQDNLDSRNVNGEIHPGEAVEEKVSLSERFGLWLSFYPFDQDTYLAAVAVWLAHHQLKLTPRAERAALLWALTRGARSGRVAWQFACDWAGRTPAERKAD

Foldseek 3Di:
DDPVVVVVVVVVVVVVCVVCVVVVLVVVVVVVVVVLVVVVVVLVVLCVVCVCVQPPNPLKAKDQAQQAPAEAEDEDFLQDPVNLVCVVVVVVVSVVVSRYIYIYALHHPPDPVSLVLSLVLSVQCVPPNNVSSVVSVCVSSVDPDDPPPPDDDDDDPVPVVVDDDDPVVVPPQDDDPNDRDSPCVSVVSVVCVVVSVDPVDPAFDDLVRLLVLLQVLLVVLVHGPDPQLSLQLVVQCSVVVTRDNVSSNVSSVVCSPDDPVRSGSD